Protein AF-A0A938LM82-F1 (afdb_monomer_lite)

Secondary structure (DSSP, 8-state):
-PPPPSSHHHHHHHHHHHHHHTTPPPSS-S-HHHHHHHHT--HHHHHHHHHHHHHTTSEEE-TTT--EEE-GGGPPPS----PPPPPPPHHHHHHHHHHHHHHHHTTSS-EEE-HHHHHHHTT--HHHHHHHHHHHHHTTSSEEETTTEEEEPPP-HHHHHHHHHHHHHHHHHHHHHHGGG--HHHHHHHHHHHHS-S-SPP-THHHHHHHHHT--HHHHHHHHSHHHHHHHHHHHHH--SHHHHHHHHHHHHHHHHHHHTT-HHHHHHHHHHHHHHHHHHHHHHHHHHHHTT--------------

pLDDT: mean 84.53, std 15.05, range [32.62, 98.69]

Sequence (307 aa):
MDKPAKTLTHYVEEDLRRRIQSGQDLPHHLTLASLSRHYGVSFAPVRSALDTLIQEGLIRKKENNGRIEVNSDKVGTKGSYEPVASPLKSDDWDRILIKEVMLASLSGTATYLREEALAHKHNTGRSVIRSTFSRFAGAGLIEHIPRRGWRVRPLNLEDMRAYLQVRETLELKALDLARPHLVREHLVQMLAANQSDGTAAPDNRLHEYIIEKSGNHYIRDFFRQHVAAYYRTLFDYAAPETSVVVEMAEQHTRILDALIARAWTRARLALAEHIQSQERVLGRLLTLVDGKKSPSRHSRGKSAYSS

Structure (mmCIF, N/CA/C/O backbone):
data_AF-A0A938LM82-F1
#
_entry.id   AF-A0A938LM82-F1
#
loop_
_atom_site.group_PDB
_atom_site.id
_atom_site.type_symbol
_atom_site.label_atom_id
_atom_site.label_alt_id
_atom_site.label_comp_id
_atom_site.label_asym_id
_atom_site.label_entity_id
_atom_site.label_seq_id
_atom_site.pdbx_PDB_ins_code
_atom_site.Cartn_x
_atom_site.Cartn_y
_atom_site.Cartn_z
_atom_site.occupancy
_atom_site.B_iso_or_equiv
_atom_site.auth_seq_id
_atom_site.auth_comp_id
_atom_site.auth_asym_id
_atom_site.auth_atom_id
_atom_site.pdbx_PDB_model_num
ATOM 1 N N . MET A 1 1 ? -10.033 21.854 12.732 1.00 32.75 1 MET A N 1
ATOM 2 C CA . MET A 1 1 ? -10.071 20.567 12.003 1.00 32.75 1 MET A CA 1
ATOM 3 C C . MET A 1 1 ? -10.875 19.601 12.844 1.00 32.75 1 MET A C 1
ATOM 5 O O . MET A 1 1 ? -10.483 19.343 13.978 1.00 32.75 1 MET A O 1
ATOM 9 N N . ASP A 1 2 ? -12.028 19.181 12.332 1.00 40.44 2 ASP A N 1
ATOM 10 C CA . ASP A 1 2 ? -13.003 18.404 13.093 1.00 40.44 2 ASP A CA 1
ATOM 11 C C . ASP A 1 2 ? -12.543 16.942 13.260 1.00 40.44 2 ASP A C 1
ATOM 13 O O . ASP A 1 2 ? -11.855 16.386 12.397 1.00 40.44 2 ASP A O 1
ATOM 17 N N . LYS A 1 3 ? -12.831 16.342 14.417 1.00 51.12 3 LYS A N 1
ATOM 18 C CA . LYS A 1 3 ? -12.277 15.036 14.821 1.00 51.12 3 LYS A CA 1
ATOM 19 C C . LYS A 1 3 ? -13.022 13.887 14.116 1.00 51.12 3 LYS A C 1
ATOM 21 O O . LYS A 1 3 ? -14.249 13.863 14.182 1.00 51.12 3 LYS A O 1
ATOM 26 N N . PRO A 1 4 ? -12.334 12.894 13.513 1.00 53.53 4 PRO A N 1
ATOM 27 C CA . PRO A 1 4 ? -13.011 11.729 12.946 1.00 53.53 4 PRO A CA 1
ATOM 28 C C . PRO A 1 4 ? -13.712 10.922 14.041 1.00 53.53 4 PRO A C 1
ATOM 30 O O . PRO A 1 4 ? -13.223 10.815 15.171 1.00 53.53 4 PRO A O 1
ATOM 33 N N . ALA A 1 5 ? -14.870 10.355 13.707 1.00 56.88 5 ALA A N 1
ATOM 34 C CA . ALA A 1 5 ? -15.660 9.571 14.645 1.00 56.88 5 ALA A CA 1
ATOM 35 C C . ALA A 1 5 ? -14.899 8.328 15.145 1.00 56.88 5 ALA A C 1
ATOM 37 O O . ALA A 1 5 ? -14.266 7.603 14.375 1.00 56.88 5 ALA A O 1
ATOM 38 N N . LYS A 1 6 ? -15.005 8.050 16.452 1.00 61.84 6 LYS A N 1
ATOM 39 C CA . LYS A 1 6 ? -14.235 6.995 17.143 1.00 61.84 6 LYS A CA 1
ATOM 40 C C . LYS A 1 6 ? -14.536 5.578 16.639 1.00 61.84 6 LYS A C 1
ATOM 42 O O . LYS A 1 6 ? -13.689 4.694 16.746 1.00 61.84 6 LYS A O 1
ATOM 47 N N . THR A 1 7 ? -15.753 5.353 16.144 1.00 72.19 7 THR A N 1
ATOM 48 C CA . THR A 1 7 ? -16.254 4.083 15.598 1.00 72.19 7 THR A CA 1
ATOM 49 C C . THR A 1 7 ? -17.318 4.358 14.530 1.00 72.19 7 THR A C 1
ATOM 51 O O . THR A 1 7 ? -17.870 5.456 14.477 1.00 72.19 7 THR A O 1
ATOM 54 N N . LEU A 1 8 ? -17.659 3.352 13.712 1.00 78.44 8 LEU A N 1
ATOM 55 C CA . LEU A 1 8 ? -18.793 3.434 12.776 1.00 78.44 8 LEU A CA 1
ATOM 56 C C . LEU A 1 8 ? -20.119 3.727 13.496 1.00 78.44 8 LEU A C 1
ATOM 58 O O . LEU A 1 8 ? -20.930 4.483 12.979 1.00 78.44 8 LEU A O 1
ATOM 62 N N . THR A 1 9 ? -20.323 3.183 14.700 1.00 83.62 9 THR A N 1
ATOM 63 C CA . THR A 1 9 ? -21.501 3.488 15.528 1.00 83.62 9 THR A CA 1
ATOM 64 C C . THR A 1 9 ? -21.524 4.960 15.927 1.00 83.62 9 THR A C 1
ATOM 66 O O . THR A 1 9 ? -22.511 5.635 15.670 1.00 83.62 9 THR A O 1
ATOM 69 N N . HIS A 1 10 ? -20.417 5.476 16.475 1.00 83.44 10 HIS A N 1
ATOM 70 C CA . HIS A 1 10 ? -20.305 6.883 16.870 1.00 83.44 10 HIS A CA 1
ATOM 71 C C . HIS A 1 10 ? -20.466 7.822 15.671 1.00 83.44 10 HIS A C 1
ATOM 73 O O . HIS A 1 10 ? -20.978 8.921 15.818 1.00 83.44 10 HIS A O 1
ATOM 79 N N . TYR A 1 11 ? -20.014 7.417 14.484 1.00 84.69 11 TYR A N 1
ATOM 80 C CA . TYR A 1 11 ? -20.200 8.201 13.268 1.00 84.69 11 TYR A CA 1
ATOM 81 C C . TYR A 1 11 ? -21.673 8.362 12.911 1.00 84.69 11 TYR A C 1
ATOM 83 O O . TYR A 1 11 ? -22.142 9.485 12.759 1.00 84.69 11 TYR A O 1
ATOM 91 N N . VAL A 1 12 ? -22.389 7.237 12.814 1.00 87.88 12 VAL A N 1
ATOM 92 C CA . VAL A 1 12 ? -23.821 7.221 12.490 1.00 87.88 12 VAL A CA 1
ATOM 93 C C . VAL A 1 12 ? -24.609 7.987 13.551 1.00 87.88 12 VAL A C 1
ATOM 95 O O . VAL A 1 12 ? -25.472 8.791 13.221 1.00 87.88 12 VAL A O 1
ATOM 98 N N . GLU A 1 13 ? -24.297 7.754 14.823 1.00 90.38 13 GLU A N 1
ATOM 99 C CA . GLU A 1 13 ? -24.942 8.401 15.963 1.00 90.38 13 GLU A CA 1
ATOM 100 C C . GLU A 1 13 ? -24.737 9.920 15.955 1.00 90.38 13 GLU A C 1
ATOM 102 O O . GLU A 1 13 ? -25.712 10.668 15.973 1.00 90.38 13 GLU A O 1
ATOM 107 N N . GLU A 1 14 ? -23.485 10.378 15.886 1.00 87.81 14 GLU A N 1
ATOM 108 C CA . GLU A 1 14 ? -23.142 11.799 15.965 1.00 87.81 14 GLU A CA 1
ATOM 109 C C . GLU A 1 14 ? -23.632 12.574 14.738 1.00 87.81 14 GLU A C 1
ATOM 111 O O . GLU A 1 14 ? -24.111 13.697 14.879 1.00 87.81 14 GLU A O 1
ATOM 116 N N . ASP A 1 15 ? -23.575 11.982 13.539 1.00 88.81 15 ASP A N 1
ATOM 117 C CA . ASP A 1 15 ? -24.095 12.638 12.336 1.00 88.81 15 ASP A CA 1
ATOM 118 C C . ASP A 1 15 ? -25.615 12.822 12.414 1.00 88.81 15 ASP A C 1
ATOM 120 O O . ASP A 1 15 ? -26.120 13.923 12.188 1.00 88.81 15 ASP A O 1
ATOM 124 N N . LEU A 1 16 ? -26.350 11.774 12.804 1.00 90.25 16 LEU A N 1
ATOM 125 C CA . LEU A 1 16 ? -27.799 11.862 12.994 1.00 90.25 16 LEU A CA 1
ATOM 126 C C . LEU A 1 16 ? -28.165 12.849 14.109 1.00 90.25 16 LEU A C 1
ATOM 128 O O . LEU A 1 16 ? -29.069 13.663 13.919 1.00 90.25 16 LEU A O 1
ATOM 132 N N . ARG A 1 17 ? -27.443 12.828 15.238 1.00 91.19 17 ARG A N 1
ATOM 133 C CA . ARG A 1 17 ? -27.626 13.773 16.351 1.00 91.19 17 ARG A CA 1
ATOM 134 C C . ARG A 1 17 ? -27.470 15.215 15.879 1.00 91.19 17 ARG A C 1
ATOM 136 O O . ARG A 1 17 ? -28.387 16.014 16.074 1.00 91.19 17 ARG A O 1
ATOM 143 N N . ARG A 1 18 ? -26.352 15.540 15.216 1.00 88.94 18 ARG A N 1
ATOM 144 C CA . ARG A 1 18 ? -26.074 16.896 14.719 1.00 88.94 18 ARG A CA 1
ATOM 145 C C . ARG A 1 18 ? -27.124 17.356 13.718 1.00 88.94 18 ARG A C 1
ATOM 147 O O . ARG A 1 18 ? -27.559 18.501 13.798 1.00 88.94 18 ARG A O 1
ATOM 154 N N . ARG A 1 19 ? -27.578 16.490 12.807 1.00 89.44 19 ARG A N 1
ATOM 155 C CA . ARG A 1 19 ? -28.642 16.830 11.844 1.00 89.44 19 ARG A CA 1
ATOM 156 C C . ARG A 1 19 ? -29.963 17.170 12.532 1.00 89.44 19 ARG A C 1
ATOM 158 O O . ARG A 1 19 ? -30.545 18.205 12.225 1.00 89.44 19 ARG A O 1
ATOM 165 N N . ILE A 1 20 ? -30.393 16.353 13.498 1.00 88.81 20 ILE A N 1
ATOM 166 C CA . ILE A 1 20 ? -31.629 16.587 14.267 1.00 88.81 20 ILE A CA 1
ATOM 167 C C . ILE A 1 20 ? -31.536 17.904 15.046 1.00 88.81 20 ILE A C 1
ATOM 169 O O . ILE A 1 20 ? -32.422 18.753 14.955 1.00 88.81 20 ILE A O 1
ATOM 173 N N . GLN A 1 21 ? -30.439 18.105 15.775 1.00 87.75 21 GLN A N 1
ATOM 174 C CA . GLN A 1 21 ? -30.245 19.284 16.621 1.00 87.75 21 GLN A CA 1
ATOM 175 C C . GLN A 1 21 ? -30.033 20.579 15.829 1.00 87.75 21 GLN A C 1
ATOM 177 O O . GLN A 1 21 ? -30.285 21.650 16.363 1.00 87.75 21 GLN A O 1
ATOM 182 N N . SER A 1 22 ? -29.592 20.506 14.572 1.00 85.38 22 SER A N 1
ATOM 183 C CA . SER A 1 22 ? -29.420 21.678 13.696 1.00 85.38 22 SER A CA 1
ATOM 184 C C . SER A 1 22 ? -30.604 21.928 12.758 1.00 85.38 22 SER A C 1
ATOM 186 O O . SER A 1 22 ? -30.528 22.825 11.918 1.00 85.38 22 SER A O 1
ATOM 188 N N . GLY A 1 23 ? -31.682 21.138 12.861 1.00 81.12 23 GLY A N 1
ATOM 189 C CA . GLY A 1 23 ? -32.853 21.256 11.986 1.00 81.12 23 GLY A CA 1
ATOM 190 C C . GLY A 1 23 ? -32.553 20.970 10.507 1.00 81.12 23 GLY A C 1
ATOM 191 O O . GLY A 1 23 ? -33.258 21.469 9.627 1.00 81.12 23 GLY A O 1
ATOM 192 N N . GLN A 1 24 ? -31.482 20.221 10.225 1.00 82.06 24 GLN A N 1
ATOM 193 C CA . GLN A 1 24 ? -31.110 19.800 8.876 1.00 82.06 24 GLN A CA 1
ATOM 194 C C . GLN A 1 24 ? -31.916 18.585 8.430 1.00 82.06 24 GLN A C 1
ATOM 196 O O . GLN A 1 24 ? -32.356 17.767 9.242 1.00 82.06 24 GLN A O 1
ATOM 201 N N . ASP A 1 25 ? -32.029 18.421 7.114 1.00 82.06 25 ASP A N 1
ATOM 202 C CA . ASP A 1 25 ? -32.675 17.249 6.544 1.00 82.06 25 ASP A CA 1
ATOM 203 C C . ASP A 1 25 ? -31.887 15.974 6.886 1.00 82.06 25 ASP A C 1
ATOM 205 O O . ASP A 1 25 ? -30.651 15.890 6.781 1.00 82.06 25 ASP A O 1
ATOM 209 N N . LEU A 1 26 ? -32.630 14.953 7.310 1.00 82.56 26 LEU A N 1
ATOM 210 C CA . LEU A 1 26 ? -32.080 13.624 7.515 1.00 82.56 26 LEU A CA 1
ATOM 211 C C . LEU A 1 26 ? -31.758 12.978 6.166 1.00 82.56 26 LEU A C 1
ATOM 213 O O . LEU A 1 26 ? -32.518 13.141 5.211 1.00 82.56 26 LEU A O 1
ATOM 217 N N . PRO A 1 27 ? -30.673 12.191 6.085 1.00 69.75 27 PRO A N 1
ATOM 218 C CA . PRO A 1 27 ? -30.202 11.655 4.817 1.00 69.75 27 PRO A CA 1
ATOM 219 C C . PRO A 1 27 ? -31.242 10.776 4.114 1.00 69.75 27 PRO A C 1
ATOM 221 O O . PRO A 1 27 ? -31.337 10.827 2.894 1.00 69.75 27 PRO A O 1
ATOM 224 N N . HIS A 1 28 ? -32.044 10.010 4.867 1.00 79.06 28 HIS A N 1
ATOM 225 C CA . HIS A 1 28 ? -33.177 9.213 4.380 1.00 79.06 28 HIS A CA 1
ATOM 226 C C . HIS A 1 28 ? -34.164 8.906 5.524 1.00 79.06 28 HIS A C 1
ATOM 228 O O . HIS A 1 28 ? -33.963 9.318 6.667 1.00 79.06 28 HIS A O 1
ATOM 234 N N . HIS A 1 29 ? -35.201 8.103 5.244 1.00 80.31 29 HIS A N 1
ATOM 235 C CA . HIS A 1 29 ? -36.043 7.488 6.276 1.00 80.31 29 HIS A CA 1
ATOM 236 C C . HIS A 1 29 ? -35.193 6.796 7.355 1.00 80.31 29 HIS A C 1
ATOM 238 O O . HIS A 1 29 ? -34.204 6.138 7.027 1.00 80.31 29 HIS A O 1
ATOM 244 N N . LEU A 1 30 ? -35.603 6.882 8.623 1.00 82.88 30 LEU A N 1
ATOM 245 C CA . LEU A 1 30 ? -34.922 6.265 9.770 1.00 82.88 30 LEU A CA 1
ATOM 246 C C . LEU A 1 30 ? -35.161 4.743 9.825 1.00 82.88 30 LEU A C 1
ATOM 248 O O . LEU A 1 30 ? -35.778 4.215 10.747 1.00 82.88 30 LEU A O 1
ATOM 252 N N . THR A 1 31 ? -34.704 4.022 8.801 1.00 88.50 31 THR A N 1
ATOM 253 C CA . THR A 1 31 ? -34.732 2.554 8.752 1.00 88.50 31 THR A CA 1
ATOM 254 C C . THR A 1 31 ? -33.313 2.001 8.741 1.00 88.50 31 THR A C 1
ATOM 256 O O . THR A 1 31 ? -32.405 2.629 8.200 1.00 88.50 31 THR A O 1
ATOM 259 N N . LEU A 1 32 ? -33.120 0.794 9.284 1.00 88.25 32 LEU A N 1
ATOM 260 C CA . LEU A 1 32 ? -31.811 0.132 9.257 1.00 88.25 32 LEU A CA 1
ATOM 261 C C . LEU A 1 32 ? -31.279 -0.013 7.821 1.00 88.25 32 LEU A C 1
ATOM 263 O O . LEU A 1 32 ? -30.114 0.266 7.572 1.00 88.25 32 LEU A O 1
ATOM 267 N N . ALA A 1 33 ? -32.143 -0.385 6.869 1.00 87.31 33 ALA A N 1
ATOM 268 C CA . ALA A 1 33 ? -31.796 -0.571 5.458 1.00 87.31 33 ALA A CA 1
ATOM 269 C C . ALA A 1 33 ? -31.271 0.703 4.784 1.00 87.31 33 ALA A C 1
ATOM 271 O O . ALA A 1 33 ? -30.205 0.684 4.167 1.00 87.31 33 ALA A O 1
ATOM 272 N N . SER A 1 34 ? -32.011 1.806 4.898 1.00 87.00 34 SER A N 1
ATOM 273 C CA . SER A 1 34 ? -31.636 3.081 4.278 1.00 87.00 34 SER A CA 1
ATOM 274 C C . SER A 1 34 ? -30.379 3.674 4.905 1.00 87.00 34 SER A C 1
ATOM 276 O O . SER A 1 34 ? -29.485 4.100 4.178 1.00 87.00 34 SER A O 1
ATOM 278 N N . LEU A 1 35 ? -30.280 3.659 6.235 1.00 88.81 35 LEU A N 1
ATOM 279 C CA . LEU A 1 35 ? -29.140 4.230 6.947 1.00 88.81 35 LEU A CA 1
ATOM 280 C C . LEU A 1 35 ? -27.867 3.403 6.726 1.00 88.81 35 LEU A C 1
ATOM 282 O O . LEU A 1 35 ? -26.821 3.976 6.444 1.00 88.81 35 LEU A O 1
ATOM 286 N N . SER A 1 36 ? -27.944 2.067 6.743 1.00 86.81 36 SER A N 1
ATOM 287 C CA . SER A 1 36 ? -26.791 1.217 6.408 1.00 86.81 36 SER A CA 1
ATOM 288 C C . SER A 1 36 ? -26.263 1.489 5.002 1.00 86.81 36 SER A C 1
ATOM 290 O O . SER A 1 36 ? -25.052 1.582 4.813 1.00 86.81 36 SER A O 1
ATOM 292 N N . ARG A 1 37 ? -27.157 1.672 4.021 1.00 85.06 37 ARG A N 1
ATOM 293 C CA . ARG A 1 37 ? -26.768 2.019 2.648 1.00 85.06 37 ARG A CA 1
ATOM 294 C C . ARG A 1 37 ? -26.126 3.402 2.569 1.00 85.06 37 ARG A C 1
ATOM 296 O O . ARG A 1 37 ? -25.108 3.544 1.906 1.00 85.06 37 ARG A O 1
ATOM 303 N N . HIS A 1 38 ? -26.711 4.392 3.240 1.00 85.00 38 HIS A N 1
ATOM 304 C CA . HIS A 1 38 ? -26.215 5.766 3.238 1.00 85.00 38 HIS A CA 1
ATOM 305 C C . HIS A 1 38 ? -24.815 5.880 3.842 1.00 85.00 38 HIS A C 1
ATOM 307 O O . HIS A 1 38 ? -23.919 6.450 3.229 1.00 85.00 38 HIS A O 1
ATOM 313 N N . TYR A 1 39 ? -24.622 5.289 5.021 1.00 82.00 39 TYR A N 1
ATOM 314 C CA . TYR A 1 39 ? -23.356 5.358 5.745 1.00 82.00 39 TYR A CA 1
ATOM 315 C C . TYR A 1 39 ? -22.331 4.313 5.276 1.00 82.00 39 TYR A C 1
ATOM 317 O O . TYR A 1 39 ? -21.184 4.352 5.711 1.00 82.00 39 TYR A O 1
ATOM 325 N N . GLY A 1 40 ? -22.715 3.368 4.409 1.00 79.56 40 GLY A N 1
ATOM 326 C CA . GLY A 1 40 ? -21.827 2.309 3.922 1.00 79.56 40 GLY A CA 1
ATOM 327 C C . GLY A 1 40 ? -21.392 1.323 5.014 1.00 79.56 40 GLY A C 1
ATOM 328 O O . GLY A 1 40 ? -20.270 0.822 4.984 1.00 79.56 40 GLY A O 1
ATOM 329 N N . VAL A 1 41 ? -22.260 1.056 5.996 1.00 82.38 41 VAL A N 1
ATOM 330 C CA . VAL A 1 41 ? -21.968 0.205 7.164 1.00 82.38 41 VAL A CA 1
ATOM 331 C C . VAL A 1 41 ? -22.973 -0.940 7.302 1.00 82.38 41 VAL A C 1
ATOM 333 O O . VAL A 1 41 ? -24.084 -0.883 6.775 1.00 82.38 41 VAL A O 1
ATOM 336 N N . SER A 1 42 ? -22.615 -1.986 8.052 1.00 82.69 42 SER A N 1
ATOM 337 C CA . SER A 1 42 ? -23.535 -3.089 8.366 1.00 82.69 42 SER A CA 1
ATOM 338 C C . SER A 1 42 ? -24.689 -2.646 9.285 1.00 82.69 42 SER A C 1
ATOM 340 O O . SER A 1 42 ? -24.706 -1.526 9.797 1.00 82.69 42 SER A O 1
ATOM 342 N N . PHE A 1 43 ? -25.677 -3.517 9.519 1.00 87.81 43 PHE A N 1
ATOM 343 C CA . PHE A 1 43 ? -26.824 -3.176 10.374 1.00 87.81 43 PHE A CA 1
ATOM 344 C C . PHE A 1 43 ? -26.470 -2.964 11.846 1.00 87.81 43 PHE A C 1
ATOM 346 O O . PHE A 1 43 ? -27.172 -2.225 12.529 1.00 87.81 43 PHE A O 1
ATOM 353 N N . ALA A 1 44 ? -25.415 -3.609 12.350 1.00 86.12 44 ALA A N 1
ATOM 354 C CA . ALA A 1 44 ? -25.082 -3.559 13.772 1.00 86.12 44 ALA A CA 1
ATOM 355 C C . ALA A 1 44 ? -24.693 -2.139 14.247 1.00 86.12 44 ALA A C 1
ATOM 357 O O . ALA A 1 44 ? -25.323 -1.669 15.193 1.00 86.12 44 ALA A O 1
ATOM 358 N N . PRO A 1 45 ? -23.772 -1.403 13.582 1.00 84.69 45 PRO A N 1
ATOM 359 C CA . PRO A 1 45 ? -23.471 -0.013 13.934 1.00 84.69 45 PRO A CA 1
ATOM 360 C C . PRO A 1 45 ? -24.685 0.917 13.889 1.00 84.69 45 PRO A C 1
ATOM 362 O O . PRO A 1 45 ? -24.861 1.733 14.787 1.00 84.69 45 PRO A O 1
ATOM 365 N N . VAL A 1 46 ? -25.542 0.763 12.874 1.00 90.56 46 VAL A N 1
ATOM 366 C CA . VAL A 1 46 ? -26.757 1.578 12.730 1.00 90.56 46 VAL A CA 1
ATOM 367 C C . VAL A 1 46 ? -27.743 1.284 13.850 1.00 90.56 46 VAL A C 1
ATOM 369 O O . VAL A 1 46 ? -28.287 2.210 14.438 1.00 90.56 46 VAL A O 1
ATOM 372 N N . ARG A 1 47 ? -27.965 0.005 14.173 1.00 91.81 47 ARG A N 1
ATOM 373 C CA . ARG A 1 47 ? -28.870 -0.390 15.254 1.00 91.81 47 ARG A CA 1
ATOM 374 C C . ARG A 1 47 ? -28.416 0.195 16.586 1.00 91.81 47 ARG A C 1
ATOM 376 O O . ARG A 1 47 ? -29.212 0.861 17.230 1.00 91.81 47 ARG A O 1
ATOM 383 N N . SER A 1 48 ? -27.142 0.019 16.939 1.00 90.69 48 SER A N 1
ATOM 384 C CA . SER A 1 48 ? -26.596 0.579 18.177 1.00 90.69 48 SER A CA 1
ATOM 385 C C . SER A 1 48 ? -26.717 2.103 18.229 1.00 90.69 48 SER A C 1
ATOM 387 O O . SER A 1 48 ? -27.102 2.630 19.263 1.00 90.69 48 SER A O 1
ATOM 389 N N . ALA A 1 49 ? -26.453 2.804 17.121 1.00 91.75 49 ALA A N 1
ATOM 390 C CA . ALA A 1 49 ? -26.605 4.257 17.058 1.00 91.75 49 ALA A CA 1
ATOM 391 C C . ALA A 1 49 ? -28.063 4.698 17.274 1.00 91.75 49 ALA A C 1
ATOM 393 O O . ALA A 1 49 ? -28.329 5.619 18.040 1.00 91.75 49 ALA A O 1
ATOM 394 N N . LEU A 1 50 ? -29.023 4.023 16.630 1.00 93.12 50 LEU A N 1
ATOM 395 C CA . LEU A 1 50 ? -30.445 4.318 16.811 1.00 93.12 50 LEU A CA 1
ATOM 396 C C . LEU A 1 50 ? -30.915 4.019 18.238 1.00 93.12 50 LEU A C 1
ATOM 398 O O . LEU A 1 50 ? -31.688 4.799 18.782 1.00 93.12 50 LEU A O 1
ATOM 402 N N . ASP A 1 51 ? -30.444 2.932 18.852 1.00 92.94 51 ASP A N 1
ATOM 403 C CA . ASP A 1 51 ? -30.779 2.601 20.240 1.00 92.94 51 ASP A CA 1
ATOM 404 C C . ASP A 1 51 ? -30.289 3.699 21.205 1.00 92.94 51 ASP A C 1
ATOM 406 O O . ASP A 1 51 ? -31.059 4.125 22.068 1.00 92.94 51 ASP A O 1
ATOM 410 N N . THR A 1 52 ? -29.075 4.233 21.009 1.00 92.81 52 THR A N 1
ATOM 411 C CA . THR A 1 52 ? -28.566 5.388 21.775 1.00 92.81 52 THR A CA 1
ATOM 412 C C . THR A 1 52 ? -29.445 6.627 21.581 1.00 92.81 52 THR A C 1
ATOM 414 O O . THR A 1 52 ? -29.875 7.247 22.550 1.00 92.81 52 THR A O 1
ATOM 417 N N . LEU A 1 53 ? -29.781 6.975 20.336 1.00 92.94 53 LEU A N 1
ATOM 418 C CA . LEU A 1 53 ? -30.602 8.157 20.037 1.00 92.94 53 LEU A CA 1
ATOM 419 C C . LEU A 1 53 ? -32.040 8.038 20.576 1.00 92.94 53 LEU A C 1
ATOM 421 O O . LEU A 1 53 ? -32.660 9.054 20.900 1.00 92.94 53 LEU A O 1
ATOM 425 N N . ILE A 1 54 ? -32.574 6.814 20.680 1.00 93.06 54 ILE A N 1
ATOM 426 C CA . ILE A 1 54 ? -33.856 6.536 21.346 1.00 93.06 54 ILE A CA 1
ATOM 427 C C . ILE A 1 54 ? -33.735 6.769 22.852 1.00 93.06 54 ILE A C 1
ATOM 429 O O . ILE A 1 54 ? -34.610 7.406 23.434 1.00 93.06 54 ILE A O 1
ATOM 433 N N . GLN A 1 55 ? -32.660 6.286 23.482 1.00 91.81 55 GLN A N 1
ATOM 434 C CA . GLN A 1 55 ? -32.404 6.515 24.909 1.00 91.81 55 GLN A CA 1
ATOM 435 C C . GLN A 1 55 ? -32.243 8.007 25.234 1.00 91.81 55 GLN A C 1
ATOM 437 O O . GLN A 1 55 ? -32.719 8.463 26.269 1.00 91.81 55 GLN A O 1
ATOM 442 N N . GLU A 1 56 ? -31.640 8.782 24.331 1.00 90.62 56 GLU A N 1
ATOM 443 C CA . GLU A 1 56 ? -31.519 10.245 24.440 1.00 90.62 56 GLU A CA 1
ATOM 444 C C . GLU A 1 56 ? -32.830 10.996 24.140 1.00 90.62 56 GLU A C 1
ATOM 446 O O . GLU A 1 56 ? -32.925 12.207 24.353 1.00 90.62 56 GLU A O 1
ATOM 451 N N . GLY A 1 57 ? -33.851 10.301 23.630 1.00 91.62 57 GLY A N 1
ATOM 452 C CA . GLY A 1 57 ? -35.147 10.880 23.275 1.00 91.62 57 GLY A CA 1
ATOM 453 C C . GLY A 1 57 ? -35.126 11.781 22.035 1.00 91.62 57 GLY A C 1
ATOM 454 O O . GLY A 1 57 ? -36.096 12.507 21.804 1.00 91.62 57 GLY A O 1
ATOM 455 N N . LEU A 1 58 ? -34.046 11.751 21.243 1.00 89.94 58 LEU A N 1
ATOM 456 C CA . LEU A 1 58 ? -33.921 12.485 19.975 1.00 89.94 58 LEU A CA 1
ATOM 457 C C . LEU A 1 58 ? -34.788 11.867 18.873 1.00 89.94 58 LEU A C 1
ATOM 459 O O . LEU A 1 58 ? -35.311 12.570 18.007 1.00 89.94 58 LEU A O 1
ATOM 463 N N . ILE A 1 59 ? -34.964 10.548 18.924 1.00 92.19 59 ILE A N 1
ATOM 464 C CA . ILE A 1 59 ? -35.862 9.790 18.053 1.00 92.19 59 ILE A CA 1
ATOM 465 C C . ILE A 1 59 ? -36.719 8.850 18.907 1.00 92.19 59 ILE A C 1
ATOM 467 O O . ILE A 1 59 ? -36.344 8.491 20.020 1.00 92.19 59 ILE A O 1
ATOM 471 N N . ARG A 1 60 ? -37.877 8.433 18.401 1.00 91.81 60 ARG A N 1
ATOM 472 C CA . ARG A 1 60 ? -38.800 7.536 19.112 1.00 91.81 60 ARG A CA 1
ATOM 473 C C . ARG A 1 60 ? -39.420 6.512 18.174 1.00 91.81 60 ARG A C 1
ATOM 475 O O . ARG A 1 60 ? -39.514 6.740 16.971 1.00 91.81 60 ARG A O 1
ATOM 482 N N . LYS A 1 61 ? -39.857 5.381 18.726 1.00 89.12 61 LYS A N 1
ATOM 483 C CA . LYS A 1 61 ? -40.660 4.389 17.998 1.00 89.12 61 LYS A CA 1
ATOM 484 C C . LYS A 1 61 ? -42.132 4.790 18.087 1.00 89.12 61 LYS A C 1
ATOM 486 O O . LYS A 1 61 ? -42.627 5.017 19.185 1.00 89.12 61 LYS A O 1
ATOM 491 N N . LYS A 1 62 ? -42.829 4.861 16.953 1.00 85.19 62 LYS A N 1
ATOM 492 C CA . LYS A 1 62 ? -44.280 5.075 16.913 1.00 85.19 62 LYS A CA 1
ATOM 493 C C . LYS A 1 62 ? -45.012 3.920 17.585 1.00 85.19 62 LYS A C 1
ATOM 495 O O . LYS A 1 62 ? -44.727 2.761 17.288 1.00 85.19 62 LYS A O 1
ATOM 500 N N . GLU A 1 63 ? -46.016 4.238 18.393 1.00 78.88 63 GLU A N 1
ATOM 501 C CA . GLU A 1 63 ? -46.843 3.244 19.091 1.00 78.88 63 GLU A CA 1
ATOM 502 C C . GLU A 1 63 ? -47.627 2.344 18.126 1.00 78.88 63 GLU A C 1
ATOM 504 O O . GLU A 1 63 ? -47.821 1.163 18.391 1.00 78.88 63 GLU A O 1
ATOM 509 N N . ASN A 1 64 ? -48.034 2.875 16.969 1.00 78.75 64 ASN A N 1
ATOM 510 C CA . ASN A 1 64 ? -48.919 2.171 16.039 1.00 78.75 64 ASN A CA 1
ATOM 511 C C . ASN A 1 64 ? -48.223 1.151 15.123 1.00 78.75 64 ASN A C 1
ATOM 513 O O . ASN A 1 64 ? -48.857 0.197 14.683 1.00 78.75 64 ASN A O 1
ATOM 517 N N . ASN A 1 65 ? -46.952 1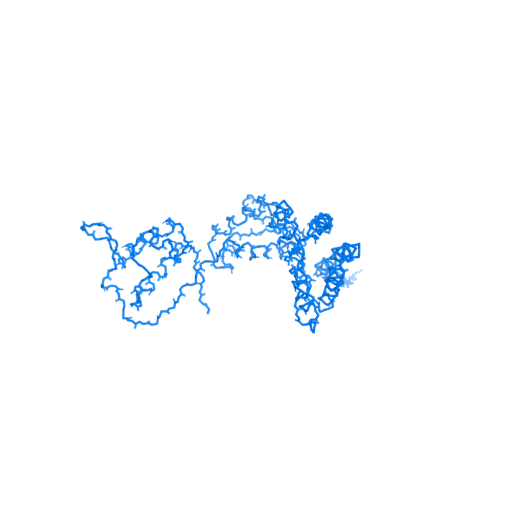.358 14.771 1.00 80.31 65 ASN A N 1
ATOM 518 C CA . ASN A 1 65 ? -46.256 0.526 13.782 1.00 80.31 65 ASN A CA 1
ATOM 519 C C . ASN A 1 65 ? -44.766 0.303 14.082 1.00 80.31 65 ASN A C 1
ATOM 521 O O . ASN A 1 65 ? -44.056 -0.264 13.251 1.00 80.31 65 ASN A O 1
ATOM 525 N N . GLY A 1 66 ? -44.268 0.786 15.224 1.00 78.75 66 GLY A N 1
ATOM 526 C CA . GLY A 1 66 ? -42.873 0.641 15.638 1.00 78.75 66 GLY A CA 1
ATOM 527 C C . GLY A 1 66 ? -41.856 1.386 14.767 1.00 78.75 66 GLY A C 1
ATOM 528 O O . GLY A 1 66 ? -40.653 1.240 14.992 1.00 78.75 66 GLY A O 1
ATOM 529 N N . ARG A 1 67 ? -42.295 2.179 13.774 1.00 84.81 67 ARG A N 1
ATOM 530 C CA . ARG A 1 67 ? -41.389 2.953 12.912 1.00 84.81 67 ARG A CA 1
ATOM 531 C C . ARG A 1 67 ? -40.724 4.049 13.725 1.00 84.81 67 ARG A C 1
ATOM 533 O O . ARG A 1 67 ? -41.348 4.669 14.580 1.00 84.81 67 ARG A O 1
ATOM 540 N N . ILE A 1 68 ? -39.459 4.290 13.419 1.00 89.25 68 ILE A N 1
ATOM 541 C CA . ILE A 1 68 ? -38.668 5.317 14.081 1.00 89.25 68 ILE A CA 1
ATOM 542 C C . ILE A 1 68 ? -38.984 6.672 13.441 1.00 89.25 68 ILE A C 1
ATOM 544 O O . ILE A 1 68 ? -38.986 6.800 12.215 1.00 89.25 68 ILE A O 1
ATOM 548 N N . GLU A 1 69 ? -39.244 7.675 14.271 1.00 89.81 69 GLU A N 1
ATOM 549 C CA . GLU A 1 69 ? -39.423 9.069 13.872 1.00 89.81 69 GLU A CA 1
ATOM 550 C C . GLU A 1 69 ? -38.594 10.009 14.749 1.00 89.81 69 GLU A C 1
ATOM 552 O O . GLU A 1 69 ? -38.218 9.658 15.868 1.00 89.81 69 GLU A O 1
ATOM 557 N N . VAL A 1 70 ? -38.309 11.205 14.237 1.00 89.94 70 VAL A N 1
ATOM 558 C CA . VAL A 1 70 ? -37.645 12.261 15.008 1.00 89.94 70 VAL A CA 1
ATOM 559 C C . VAL A 1 70 ? -38.616 12.823 16.035 1.00 89.94 70 VAL A C 1
ATOM 561 O O . VAL A 1 70 ? -39.795 13.016 15.741 1.00 89.94 70 VAL A O 1
ATOM 564 N N . ASN A 1 71 ? -38.117 13.107 17.233 1.00 88.69 71 ASN A N 1
ATOM 565 C CA . ASN A 1 71 ? -38.888 13.829 18.227 1.00 88.69 71 ASN A CA 1
ATOM 566 C C . ASN A 1 71 ? -38.934 15.323 17.865 1.00 88.69 71 ASN A C 1
ATOM 568 O O . ASN A 1 71 ? -37.908 16.000 17.930 1.00 88.69 71 ASN A O 1
ATOM 572 N N . SER A 1 72 ? -40.113 15.830 17.491 1.00 83.44 72 SER A N 1
ATOM 573 C CA . SER A 1 72 ? -40.332 17.226 17.072 1.00 83.44 72 SER A CA 1
ATOM 574 C C . SER A 1 72 ? -39.815 18.243 18.086 1.00 83.44 72 SER A C 1
ATOM 576 O O . SER A 1 72 ? -39.267 19.270 17.701 1.00 83.44 72 SER A O 1
ATOM 578 N N . ASP A 1 73 ? -39.913 17.919 19.374 1.00 83.00 73 ASP A N 1
ATOM 579 C CA . ASP A 1 73 ? -39.576 18.823 20.478 1.00 83.00 73 ASP A CA 1
ATOM 580 C C . ASP A 1 73 ? -38.059 18.946 20.694 1.00 83.00 73 ASP A C 1
ATOM 582 O O . ASP A 1 73 ? -37.588 19.745 21.503 1.00 83.00 73 ASP A O 1
ATOM 586 N N . LYS A 1 74 ? -37.279 18.113 19.997 1.00 81.12 74 LYS A N 1
ATOM 587 C CA . LYS A 1 74 ? -35.814 18.077 20.047 1.00 81.12 74 LYS A CA 1
ATOM 588 C C . LYS A 1 74 ? -35.159 18.575 18.760 1.00 81.12 74 LYS A C 1
ATOM 590 O O . LYS A 1 74 ? -33.932 18.579 18.676 1.00 81.12 74 LYS A O 1
ATOM 595 N N . VAL A 1 75 ? -35.954 18.983 17.771 1.00 83.06 75 VAL A N 1
ATOM 596 C CA . VAL A 1 75 ? -35.447 19.564 16.527 1.00 83.06 75 VAL A CA 1
ATOM 597 C C . VAL A 1 75 ? -35.039 21.006 16.801 1.00 83.06 75 VAL A C 1
ATOM 599 O O . VAL A 1 75 ? -35.857 21.814 17.237 1.00 83.06 75 VAL A O 1
ATOM 602 N N . GLY A 1 76 ? -33.768 21.335 16.573 1.00 80.56 76 GLY A N 1
ATOM 603 C CA . GLY A 1 76 ? -33.311 22.717 16.710 1.00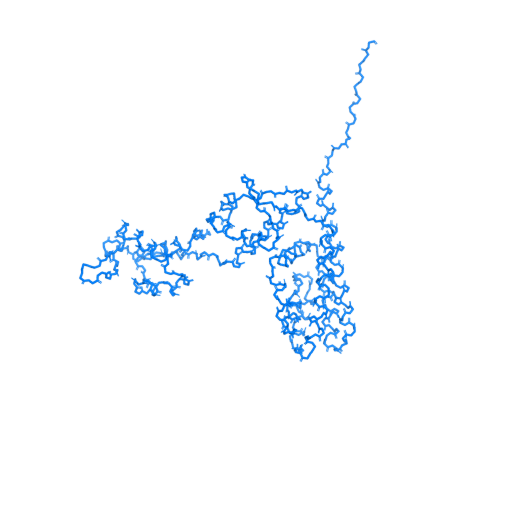 80.56 76 GLY A CA 1
ATOM 604 C C . GLY A 1 76 ? -33.736 23.594 15.535 1.00 80.56 76 GLY A C 1
ATOM 605 O O . GLY A 1 76 ? -34.225 23.122 14.507 1.00 80.56 76 GLY A O 1
ATOM 606 N N . THR A 1 77 ? -33.539 24.902 15.675 1.00 76.06 77 THR A N 1
ATOM 607 C CA . THR A 1 77 ? -33.728 25.850 14.573 1.00 76.06 77 THR A CA 1
ATOM 608 C C . THR A 1 77 ? -32.651 25.638 13.510 1.00 76.06 77 THR A C 1
ATOM 610 O O . THR A 1 77 ? -31.517 25.298 13.845 1.00 76.06 77 THR A O 1
ATOM 613 N N . LYS A 1 78 ? -32.998 25.832 12.224 1.00 74.88 78 LYS A N 1
ATOM 614 C CA . LYS A 1 78 ? -32.051 25.688 11.104 1.00 74.88 78 LYS A CA 1
ATOM 615 C C . LYS A 1 78 ? -30.801 26.535 11.356 1.00 74.88 78 LYS A C 1
ATOM 617 O O . LYS A 1 78 ? -30.838 27.755 11.220 1.00 74.88 78 LYS A O 1
ATOM 622 N N . GLY A 1 79 ? -29.720 25.864 11.735 1.00 70.69 79 GLY A N 1
ATOM 623 C CA . GLY A 1 79 ? -28.440 26.463 12.097 1.00 70.69 79 GLY A CA 1
ATOM 624 C C . GLY A 1 79 ?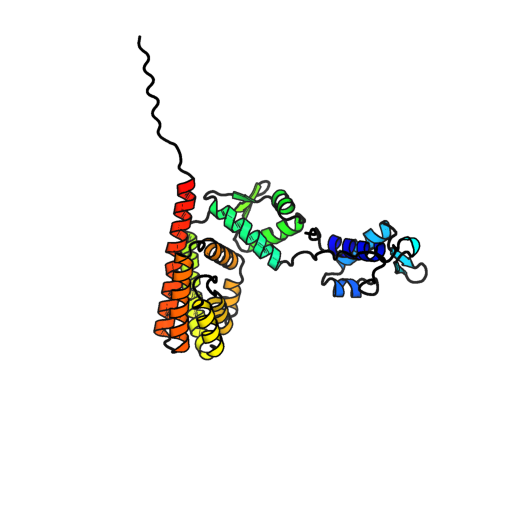 -27.293 25.928 11.245 1.00 70.69 79 GLY A C 1
ATOM 625 O O . GLY A 1 79 ? -27.491 25.137 10.317 1.00 70.69 79 GLY A O 1
ATOM 626 N N . SER A 1 80 ? -26.073 26.359 11.568 1.00 66.69 80 SER A N 1
ATOM 627 C CA . SER A 1 80 ? -24.859 25.832 10.945 1.00 66.69 80 SER A CA 1
ATOM 628 C C . SER A 1 80 ? -24.705 24.344 11.266 1.00 66.69 80 SER A C 1
ATOM 630 O O . SER A 1 80 ? -24.642 23.960 12.434 1.00 66.69 80 SER A O 1
ATOM 632 N N . TYR A 1 81 ? -24.627 23.517 10.228 1.00 75.19 81 TYR A N 1
ATOM 633 C CA . TYR A 1 81 ? -24.309 22.098 10.334 1.00 75.19 81 TYR A CA 1
ATOM 634 C C . TYR A 1 81 ? -22.856 21.870 9.941 1.00 75.19 81 TYR A C 1
ATOM 636 O O . TYR A 1 81 ? -22.447 22.230 8.837 1.00 75.19 81 TYR A O 1
ATOM 644 N N . GLU A 1 82 ? -22.097 21.247 10.839 1.00 72.00 82 GLU A N 1
ATOM 645 C CA . GLU A 1 82 ? -20.757 20.749 10.546 1.00 72.00 82 GLU A CA 1
ATOM 646 C C . GLU A 1 82 ? -20.815 19.233 10.301 1.00 72.00 82 GLU A C 1
ATOM 648 O O . GLU A 1 82 ? -21.142 18.479 11.231 1.00 72.00 82 GLU A O 1
ATOM 653 N N . PRO A 1 83 ? -20.511 18.773 9.070 1.00 70.75 83 PRO A N 1
ATOM 654 C CA . PRO A 1 83 ? -20.506 17.356 8.740 1.00 70.75 83 PRO A CA 1
ATOM 655 C C . PRO A 1 83 ? -19.548 16.565 9.627 1.00 70.75 83 PRO A C 1
ATOM 657 O O . PRO A 1 83 ? -18.380 16.924 9.773 1.00 70.75 83 PRO A O 1
ATOM 660 N N . VAL A 1 84 ? -20.016 15.437 10.164 1.00 73.25 84 VAL A N 1
ATOM 661 C CA . VAL A 1 84 ? -19.141 14.519 10.899 1.00 73.25 84 VAL A CA 1
ATOM 662 C C . VAL A 1 84 ? -18.242 13.801 9.899 1.00 73.25 84 VAL A C 1
ATOM 664 O O . VAL A 1 84 ? -18.717 13.211 8.927 1.00 73.25 84 VAL A O 1
ATOM 667 N N . ALA A 1 85 ? -16.932 13.817 10.130 1.00 67.62 85 ALA A N 1
ATOM 668 C CA . ALA A 1 85 ? -16.008 13.050 9.308 1.00 67.62 85 ALA A CA 1
ATOM 669 C C . ALA A 1 85 ? -16.229 11.540 9.524 1.00 67.62 85 ALA A C 1
ATOM 671 O O . ALA A 1 85 ? -16.129 11.038 10.652 1.00 67.62 85 ALA A O 1
ATOM 672 N N . SER A 1 86 ? -16.509 10.820 8.431 1.00 64.62 86 SER A N 1
ATOM 673 C CA . SER A 1 86 ? -16.604 9.355 8.430 1.00 64.62 86 SER A CA 1
ATOM 674 C C . SER A 1 86 ? -15.331 8.734 9.015 1.00 64.62 86 SER A C 1
ATOM 676 O O . SER A 1 86 ? -14.234 9.244 8.763 1.00 64.62 86 SER A O 1
ATOM 678 N N . PRO A 1 87 ? -15.426 7.606 9.742 1.00 65.38 87 PRO A N 1
ATOM 679 C CA . PRO A 1 87 ? -14.262 6.829 10.108 1.00 65.38 87 PRO A CA 1
ATOM 680 C C . PRO A 1 87 ? -13.502 6.452 8.841 1.00 65.38 87 PRO A C 1
ATOM 682 O O . PRO A 1 87 ? -14.100 6.128 7.810 1.00 65.38 87 PRO A O 1
ATOM 685 N N . LEU A 1 88 ? -12.180 6.491 8.946 1.00 62.47 88 LEU A N 1
ATOM 686 C CA . LEU A 1 88 ? -11.277 6.015 7.909 1.00 62.47 88 LEU A CA 1
ATOM 687 C C . LEU A 1 88 ? -11.587 4.550 7.561 1.00 62.47 88 LEU A C 1
ATOM 689 O O . LEU A 1 88 ? -11.919 3.753 8.448 1.00 62.47 88 LEU A O 1
ATOM 693 N N . LYS A 1 89 ? -11.482 4.193 6.274 1.00 66.69 89 LYS A N 1
ATOM 694 C CA . LYS A 1 89 ? -11.695 2.813 5.813 1.00 66.69 89 LYS A CA 1
ATOM 695 C C . LYS A 1 89 ? -10.579 1.908 6.346 1.00 66.69 89 LYS A C 1
ATOM 697 O O . LYS A 1 89 ? -9.538 2.378 6.799 1.00 66.69 89 LYS A O 1
ATOM 702 N N . SER A 1 90 ? -10.779 0.589 6.283 1.00 66.44 90 SER A N 1
ATOM 703 C CA . SER A 1 90 ? -9.764 -0.379 6.736 1.00 66.44 90 SER A CA 1
ATOM 704 C C . SER A 1 90 ? -8.399 -0.143 6.075 1.00 66.44 90 SER A C 1
ATOM 706 O O . SER A 1 90 ? -7.384 -0.161 6.763 1.00 66.44 90 SER A O 1
ATOM 708 N N . ASP A 1 91 ? -8.380 0.149 4.773 1.00 67.25 91 ASP A N 1
ATOM 709 C CA . ASP A 1 91 ? -7.145 0.376 4.010 1.00 67.25 91 ASP A CA 1
ATOM 710 C C . ASP A 1 91 ? -6.407 1.653 4.444 1.00 67.25 91 ASP A C 1
ATOM 712 O O . ASP A 1 91 ? -5.176 1.707 4.425 1.00 67.25 91 ASP A O 1
ATOM 716 N N . ASP A 1 92 ? -7.143 2.675 4.883 1.00 78.12 92 ASP A N 1
ATOM 717 C CA . ASP A 1 92 ? -6.563 3.912 5.409 1.00 78.12 92 ASP A CA 1
ATOM 718 C C . ASP A 1 92 ? -5.867 3.648 6.753 1.00 78.12 92 ASP A C 1
ATOM 720 O O . ASP A 1 92 ? -4.759 4.131 6.996 1.00 78.12 92 ASP A O 1
ATOM 724 N N . TRP A 1 93 ? -6.478 2.818 7.608 1.00 85.25 93 TRP A N 1
ATOM 725 C CA . TRP A 1 93 ? -5.856 2.366 8.854 1.00 85.25 93 TRP A CA 1
ATOM 726 C C . TRP A 1 93 ? -4.638 1.487 8.612 1.00 85.25 93 TRP A C 1
ATOM 728 O O . TRP A 1 93 ? -3.656 1.620 9.343 1.00 85.25 93 TRP A O 1
ATOM 738 N N . ASP A 1 94 ? -4.676 0.625 7.595 1.00 89.69 94 ASP A N 1
ATOM 739 C CA . ASP A 1 94 ? -3.524 -0.192 7.228 1.00 89.69 94 ASP A CA 1
ATOM 740 C C . ASP A 1 94 ? -2.338 0.707 6.862 1.00 89.69 94 ASP A C 1
ATOM 742 O O . ASP A 1 94 ? -1.257 0.544 7.420 1.00 89.69 94 ASP A O 1
ATOM 746 N N . ARG A 1 95 ? -2.547 1.727 6.020 1.00 87.31 95 ARG A N 1
ATOM 747 C CA . ARG A 1 95 ? -1.501 2.701 5.656 1.00 87.31 95 ARG A CA 1
ATOM 748 C C . ARG A 1 95 ? -0.945 3.446 6.872 1.00 87.31 95 ARG A C 1
ATOM 750 O O . ARG A 1 95 ? 0.273 3.534 7.031 1.00 87.31 95 ARG A O 1
ATOM 757 N N . ILE A 1 96 ? -1.817 3.963 7.742 1.00 89.75 96 ILE A N 1
ATOM 758 C CA . ILE A 1 96 ? -1.408 4.699 8.951 1.00 89.75 96 ILE A CA 1
ATOM 759 C C . ILE A 1 96 ? -0.577 3.803 9.870 1.00 89.75 96 ILE A C 1
ATOM 761 O O . ILE A 1 96 ? 0.508 4.187 10.304 1.00 89.75 96 ILE A O 1
ATOM 765 N N . LEU A 1 97 ? -1.064 2.598 10.159 1.00 94.62 97 LEU A N 1
ATOM 766 C CA . LEU A 1 97 ? -0.425 1.713 11.126 1.00 94.62 97 LEU A CA 1
ATOM 767 C C . LEU A 1 97 ? 0.806 1.007 10.553 1.00 94.62 97 LEU A C 1
ATOM 769 O O . LEU A 1 97 ? 1.735 0.738 11.308 1.00 94.62 97 LEU A O 1
ATOM 773 N N . ILE A 1 98 ? 0.878 0.778 9.239 1.00 95.69 98 ILE A N 1
ATOM 774 C CA . ILE A 1 98 ? 2.120 0.364 8.573 1.00 95.69 98 ILE A CA 1
ATOM 775 C C . ILE A 1 98 ? 3.200 1.423 8.770 1.00 95.69 98 ILE A C 1
ATOM 777 O O . ILE A 1 98 ? 4.336 1.069 9.073 1.00 95.69 98 ILE A O 1
ATOM 781 N N . LYS A 1 99 ? 2.863 2.715 8.664 1.00 93.81 99 LYS A N 1
ATOM 782 C CA . LYS A 1 99 ? 3.824 3.792 8.930 1.00 93.81 99 LYS A CA 1
ATOM 783 C C . LYS A 1 99 ? 4.314 3.773 10.380 1.00 93.81 99 LYS A C 1
ATOM 785 O O . LYS A 1 99 ? 5.509 3.935 10.606 1.00 93.81 99 LYS A O 1
ATOM 790 N N . GLU A 1 100 ? 3.436 3.529 11.354 1.00 96.12 100 GLU A N 1
ATOM 791 C CA . GLU A 1 100 ? 3.830 3.367 12.766 1.00 96.12 100 GLU A CA 1
ATOM 792 C C . GLU A 1 100 ? 4.772 2.169 12.971 1.00 96.12 100 GLU A C 1
ATOM 794 O O . GLU A 1 100 ? 5.783 2.285 13.663 1.00 96.12 100 GLU A O 1
ATOM 799 N N . VAL A 1 101 ? 4.477 1.030 12.334 1.00 96.69 101 VAL A N 1
ATOM 800 C CA . VAL A 1 101 ? 5.338 -0.164 12.363 1.00 96.69 101 VAL A CA 1
ATOM 801 C C . VAL A 1 101 ? 6.687 0.114 11.699 1.00 96.69 101 VAL A C 1
ATOM 803 O O . VAL A 1 101 ? 7.725 -0.221 12.265 1.00 96.69 101 VAL A O 1
ATOM 806 N N . MET A 1 102 ? 6.695 0.775 10.540 1.00 94.94 102 MET A N 1
ATOM 807 C CA . MET A 1 102 ? 7.910 1.181 9.834 1.00 94.94 102 MET A CA 1
ATOM 808 C C . MET A 1 102 ? 8.786 2.071 10.718 1.00 94.94 102 MET A C 1
ATOM 810 O O . MET A 1 102 ? 9.935 1.717 10.980 1.00 94.94 102 MET A O 1
ATOM 814 N N . LEU A 1 103 ? 8.234 3.141 11.294 1.00 93.38 103 LEU A N 1
ATOM 815 C CA . LEU A 1 103 ? 8.980 4.029 12.191 1.00 93.38 103 LEU A CA 1
ATOM 816 C C . LEU A 1 103 ? 9.518 3.294 13.428 1.00 93.38 103 LEU A C 1
ATOM 818 O O . LEU A 1 103 ? 10.666 3.502 13.815 1.00 93.38 103 LEU A O 1
ATOM 822 N N . ALA A 1 104 ? 8.729 2.397 14.026 1.00 94.81 104 ALA A N 1
ATOM 823 C CA . ALA A 1 104 ? 9.175 1.582 15.155 1.00 94.81 104 ALA A CA 1
ATOM 824 C C . ALA A 1 104 ? 10.312 0.616 14.776 1.00 94.81 104 ALA A C 1
ATOM 826 O O . ALA A 1 104 ? 11.238 0.417 15.567 1.00 94.81 104 ALA A O 1
ATOM 827 N N . SER A 1 105 ? 10.283 0.052 13.563 1.00 93.88 105 SER A N 1
ATOM 828 C CA . SER A 1 105 ? 11.349 -0.823 13.055 1.00 93.88 105 SER A CA 1
ATOM 829 C C . SER A 1 105 ? 12.678 -0.080 12.863 1.00 93.88 105 SER A C 1
ATOM 831 O O . SER A 1 105 ? 13.745 -0.667 13.038 1.00 93.88 105 SER A O 1
ATOM 833 N N . LEU A 1 106 ? 12.630 1.233 12.614 1.00 91.38 106 LEU A N 1
ATOM 834 C CA . LEU A 1 106 ? 13.805 2.102 12.508 1.00 91.38 106 LEU A CA 1
ATOM 835 C C . LEU A 1 106 ? 14.384 2.533 13.864 1.00 91.38 106 LEU A C 1
ATOM 837 O O . LEU A 1 106 ? 15.343 3.292 13.903 1.00 91.38 106 LEU A O 1
ATOM 841 N N . SER A 1 107 ? 13.853 2.065 14.996 1.00 88.69 107 SER A N 1
ATOM 842 C CA . SER A 1 107 ? 14.480 2.310 16.308 1.00 88.69 107 SER A CA 1
ATOM 843 C C . SER A 1 107 ? 15.788 1.524 16.502 1.00 88.69 107 SER A C 1
ATOM 845 O O . SER A 1 107 ? 16.566 1.801 17.417 1.00 88.69 107 SER A O 1
ATOM 847 N N . GLY A 1 108 ? 16.017 0.502 15.669 1.00 85.25 108 GLY A N 1
ATOM 848 C CA . GLY A 1 108 ? 17.173 -0.386 15.751 1.00 85.25 108 GLY A CA 1
ATOM 849 C C . GLY A 1 108 ? 17.185 -1.290 16.991 1.00 85.25 108 GLY A C 1
ATOM 850 O O . GLY A 1 108 ? 18.219 -1.873 17.298 1.00 85.25 108 GLY A O 1
ATOM 851 N N . THR A 1 109 ? 16.066 -1.401 17.716 1.00 89.38 109 THR A N 1
ATOM 852 C CA . THR A 1 109 ? 15.823 -2.424 18.746 1.00 89.38 109 THR A CA 1
ATOM 853 C C . THR A 1 109 ? 14.382 -2.929 18.641 1.00 89.38 109 THR A C 1
ATOM 855 O O . THR A 1 109 ? 13.546 -2.328 17.968 1.00 89.38 109 THR A O 1
ATOM 858 N N . ALA A 1 110 ? 14.066 -4.054 19.285 1.00 92.88 110 ALA A N 1
ATOM 859 C CA . ALA A 1 110 ? 12.692 -4.546 19.306 1.00 92.88 110 ALA A CA 1
ATOM 860 C C . ALA A 1 110 ? 11.782 -3.575 20.079 1.00 92.88 110 ALA A C 1
ATOM 862 O O . ALA A 1 110 ? 11.965 -3.363 21.279 1.00 92.88 110 ALA A O 1
ATOM 863 N N . THR A 1 111 ? 10.771 -3.035 19.398 1.00 95.69 111 THR A N 1
ATOM 864 C CA . THR A 1 111 ? 9.824 -2.060 19.959 1.00 95.69 111 THR A CA 1
ATOM 865 C C . THR A 1 111 ? 8.456 -2.699 20.176 1.00 95.69 111 THR A C 1
ATOM 867 O O . THR A 1 111 ? 8.057 -3.598 19.440 1.00 95.69 111 THR A O 1
ATOM 870 N N . TYR A 1 112 ? 7.722 -2.244 21.194 1.00 96.44 112 TYR A N 1
ATOM 871 C CA . TYR A 1 112 ? 6.390 -2.751 21.524 1.00 96.44 112 TYR A CA 1
ATOM 872 C C . TYR A 1 112 ? 5.342 -1.657 21.340 1.00 96.44 112 TYR A C 1
ATOM 874 O O . TYR A 1 112 ? 5.284 -0.704 22.117 1.00 96.44 112 TYR A O 1
ATOM 882 N N . LEU A 1 113 ? 4.487 -1.817 20.334 1.00 96.69 113 LEU A N 1
ATOM 883 C CA . LEU A 1 113 ? 3.365 -0.924 20.086 1.00 96.69 113 LEU A CA 1
ATOM 884 C C . LEU A 1 113 ? 2.193 -1.284 21.008 1.00 96.69 113 LEU A C 1
ATOM 886 O O . LEU A 1 113 ? 1.799 -2.448 21.140 1.00 96.69 113 LEU A O 1
ATOM 890 N N . ARG A 1 114 ? 1.634 -0.265 21.669 1.00 96.12 114 ARG A N 1
ATOM 891 C CA . ARG A 1 114 ? 0.511 -0.400 22.606 1.00 96.12 114 ARG A CA 1
ATOM 892 C C . ARG A 1 114 ? -0.770 0.117 21.964 1.00 96.12 114 ARG A C 1
ATOM 894 O O . ARG A 1 114 ? -0.813 1.255 21.501 1.00 96.12 114 ARG A O 1
ATOM 901 N N . GLU A 1 115 ? -1.819 -0.703 21.996 1.00 93.88 115 GLU A N 1
ATOM 902 C CA . GLU A 1 115 ? -3.124 -0.369 21.410 1.00 93.88 115 GLU A CA 1
ATOM 903 C C . GLU A 1 115 ? -3.703 0.917 21.994 1.00 93.88 115 GLU A C 1
ATOM 905 O O . GLU A 1 115 ? -4.187 1.757 21.248 1.00 93.88 115 GLU A O 1
ATOM 910 N N . GLU A 1 116 ? -3.621 1.096 23.316 1.00 91.25 116 GLU A N 1
ATOM 911 C CA . GLU A 1 116 ? -4.176 2.274 23.989 1.00 91.25 116 GLU A CA 1
ATOM 912 C C . GLU A 1 116 ? -3.456 3.563 23.580 1.00 91.25 116 GLU A C 1
ATOM 914 O O . GLU A 1 116 ? -4.104 4.569 23.302 1.00 91.25 116 GLU A O 1
ATOM 919 N N . ALA A 1 117 ? -2.124 3.513 23.489 1.00 92.56 117 ALA A N 1
ATOM 920 C CA . ALA A 1 117 ? -1.305 4.660 23.114 1.00 92.56 117 ALA A CA 1
ATOM 921 C C . ALA A 1 117 ? -1.562 5.081 21.661 1.00 92.56 117 ALA A C 1
ATOM 923 O O . ALA A 1 117 ? -1.739 6.266 21.387 1.00 92.56 117 ALA A O 1
ATOM 924 N N . LEU A 1 118 ? -1.639 4.120 20.736 1.00 92.62 118 LEU A N 1
ATOM 925 C CA . LEU A 1 118 ? -1.931 4.404 19.328 1.00 92.62 118 LEU A CA 1
ATOM 926 C C . LEU A 1 118 ? -3.386 4.817 19.104 1.00 92.62 118 LEU A C 1
ATOM 928 O O . LEU A 1 118 ? -3.646 5.722 18.316 1.00 92.62 118 LEU A O 1
ATOM 932 N N . ALA A 1 119 ? -4.329 4.216 19.832 1.00 87.50 119 ALA A N 1
ATOM 933 C CA . ALA A 1 119 ? -5.726 4.636 19.820 1.00 87.50 119 ALA A CA 1
ATOM 934 C C . ALA A 1 119 ? -5.859 6.107 20.240 1.00 87.50 119 ALA A C 1
ATOM 936 O O . ALA A 1 119 ? -6.544 6.877 19.571 1.00 87.50 119 ALA A O 1
ATOM 937 N N . HIS A 1 120 ? -5.144 6.520 21.291 1.00 85.50 120 HIS A N 1
ATOM 938 C CA . HIS A 1 120 ? -5.095 7.918 21.712 1.00 85.50 120 HIS A CA 1
ATOM 939 C C . HIS A 1 120 ? -4.400 8.811 20.670 1.00 85.50 120 HIS A C 1
ATOM 941 O O . HIS A 1 120 ? -4.962 9.829 20.272 1.00 85.50 120 HIS A O 1
ATOM 947 N N . LYS A 1 121 ? -3.217 8.412 20.176 1.00 87.69 121 LYS A N 1
ATOM 948 C CA . LYS A 1 121 ? -2.434 9.157 19.171 1.00 87.69 121 LYS A CA 1
ATOM 949 C C . LYS A 1 121 ? -3.234 9.451 17.900 1.00 87.69 121 LYS A C 1
ATOM 951 O O . LYS A 1 121 ? -3.162 10.558 17.380 1.00 87.69 121 LYS A O 1
ATOM 956 N N . HIS A 1 122 ? -3.988 8.470 17.411 1.00 83.06 122 HIS A N 1
ATOM 957 C CA . HIS A 1 122 ? -4.764 8.588 16.175 1.00 83.06 122 HIS A CA 1
ATOM 958 C C . HIS A 1 122 ? -6.247 8.894 16.410 1.00 83.06 122 HIS A C 1
ATOM 960 O O . HIS A 1 122 ? -7.031 8.831 15.467 1.00 83.06 122 HIS A O 1
ATOM 966 N N . ASN A 1 123 ? -6.636 9.217 17.650 1.00 74.69 123 ASN A N 1
ATOM 967 C CA . ASN A 1 123 ? -8.012 9.533 18.033 1.00 74.69 123 ASN A CA 1
ATOM 968 C C . ASN A 1 123 ? -9.037 8.495 17.518 1.00 74.69 123 ASN A C 1
ATOM 970 O O . ASN A 1 123 ? -10.026 8.830 16.872 1.00 74.69 123 ASN A O 1
ATOM 974 N N . THR A 1 124 ? -8.784 7.215 17.794 1.00 78.12 124 THR A N 1
ATOM 975 C CA . THR A 1 124 ? -9.604 6.080 17.341 1.00 78.12 124 THR A CA 1
ATOM 976 C C . THR A 1 124 ? -9.881 5.088 18.470 1.00 78.12 124 THR A C 1
ATOM 978 O O . THR A 1 124 ? -9.345 5.202 19.572 1.00 78.12 124 THR A O 1
ATOM 981 N N . GLY A 1 125 ? -10.740 4.099 18.223 1.00 79.69 125 GLY A N 1
ATOM 982 C CA . GLY A 1 125 ? -11.013 3.016 19.165 1.00 79.69 125 GLY A CA 1
ATOM 983 C C . GLY A 1 125 ? -9.889 1.973 19.226 1.00 79.69 125 GLY A 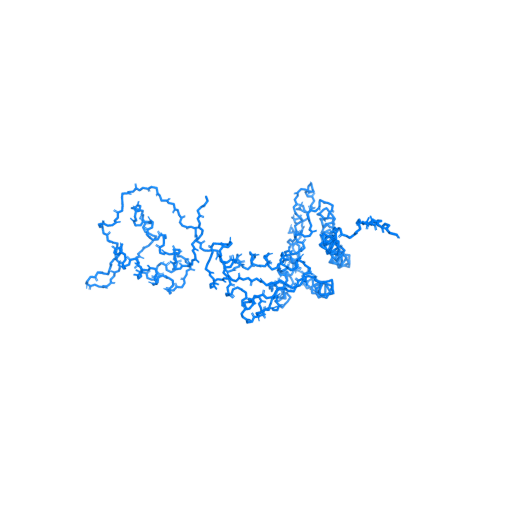C 1
ATOM 984 O O . GLY A 1 125 ? -9.326 1.579 18.204 1.00 79.69 125 GLY A O 1
ATOM 985 N N . ARG A 1 126 ? -9.619 1.427 20.423 1.00 85.94 126 ARG A N 1
ATOM 986 C CA . ARG A 1 126 ? -8.643 0.329 20.621 1.00 85.94 126 ARG A CA 1
ATOM 987 C C . ARG A 1 126 ? -8.954 -0.902 19.767 1.00 85.94 126 ARG A C 1
ATOM 989 O O . ARG A 1 126 ? -8.042 -1.568 19.294 1.00 85.94 126 ARG A O 1
ATOM 996 N N . SER A 1 127 ? -10.237 -1.192 19.545 1.00 82.19 127 SER A N 1
ATOM 997 C CA . SER A 1 127 ? -10.684 -2.310 18.707 1.00 82.19 127 SER A CA 1
ATOM 998 C C . SER A 1 127 ? -10.222 -2.187 17.254 1.00 82.19 127 SER A C 1
ATOM 1000 O O . SER A 1 127 ? -9.867 -3.203 16.662 1.00 82.19 127 SER A O 1
ATOM 1002 N N . VAL A 1 128 ? -10.170 -0.969 16.701 1.00 83.88 128 VAL A N 1
ATOM 1003 C CA . VAL A 1 128 ? -9.673 -0.716 15.340 1.00 83.88 128 VAL A CA 1
ATOM 1004 C C . VAL A 1 128 ? -8.192 -1.069 15.269 1.00 83.88 128 VAL A C 1
ATOM 1006 O O . VAL A 1 128 ? -7.819 -1.931 14.474 1.00 83.88 128 VAL A O 1
ATOM 1009 N N . ILE A 1 129 ? -7.384 -0.507 16.178 1.00 90.38 129 ILE A N 1
ATOM 1010 C CA . ILE A 1 129 ? -5.945 -0.795 16.278 1.00 90.38 129 ILE A CA 1
ATOM 1011 C C . ILE A 1 129 ? -5.701 -2.301 16.425 1.00 90.38 129 ILE A C 1
ATOM 1013 O O . ILE A 1 129 ? -4.948 -2.883 15.647 1.00 90.38 129 ILE A O 1
ATOM 1017 N N . ARG A 1 130 ? -6.392 -2.949 17.372 1.00 91.31 130 ARG A N 1
ATOM 1018 C CA . ARG A 1 130 ? -6.277 -4.389 17.631 1.00 91.31 130 ARG A CA 1
ATOM 1019 C C . ARG A 1 130 ? -6.624 -5.229 16.408 1.00 91.31 130 ARG A C 1
ATOM 1021 O O . ARG A 1 130 ? -5.909 -6.180 16.101 1.00 91.31 130 ARG A O 1
ATOM 1028 N N . SER A 1 131 ? -7.709 -4.897 15.706 1.00 89.69 131 SER A N 1
ATOM 1029 C CA . SER A 1 131 ? -8.131 -5.634 14.510 1.00 89.69 131 SER A CA 1
ATOM 1030 C C . SER A 1 131 ? -7.102 -5.530 13.383 1.00 89.69 131 SER A C 1
ATOM 1032 O O . SER A 1 131 ? -6.786 -6.537 12.753 1.00 89.69 131 SER A O 1
ATOM 1034 N N . THR A 1 132 ? -6.523 -4.344 13.175 1.00 91.69 132 THR A N 1
ATOM 1035 C CA . THR A 1 132 ? -5.495 -4.117 12.156 1.00 91.69 132 THR A CA 1
ATOM 1036 C C . THR A 1 132 ? -4.190 -4.815 12.512 1.00 91.69 132 THR A C 1
ATOM 1038 O O . THR A 1 132 ? -3.643 -5.552 11.697 1.00 91.69 132 THR A O 1
ATOM 1041 N N . PHE A 1 133 ? -3.734 -4.696 13.757 1.00 95.62 133 PHE A N 1
ATOM 1042 C CA . PHE A 1 133 ? -2.541 -5.399 14.219 1.00 95.62 133 PHE A CA 1
ATOM 1043 C C . PHE A 1 133 ? -2.684 -6.919 14.211 1.00 95.62 133 PHE A C 1
ATOM 1045 O O . PHE A 1 133 ? -1.722 -7.615 13.895 1.00 95.62 133 PHE A O 1
ATOM 1052 N N . SER A 1 134 ? -3.888 -7.442 14.444 1.00 93.75 134 SER A N 1
ATOM 1053 C CA . SER A 1 134 ? -4.154 -8.874 14.275 1.00 93.75 134 SER A CA 1
ATOM 1054 C C . SER A 1 134 ? -3.952 -9.317 12.821 1.00 93.75 134 SER A C 1
ATOM 1056 O O . SER A 1 134 ? -3.348 -10.363 12.592 1.00 93.75 134 SER A O 1
ATOM 1058 N N . ARG A 1 135 ? -4.380 -8.512 11.832 1.00 93.31 135 ARG A N 1
ATOM 1059 C CA . ARG A 1 135 ? -4.104 -8.790 10.409 1.00 93.31 135 ARG A CA 1
ATOM 1060 C C . ARG A 1 135 ? -2.610 -8.727 10.101 1.00 93.31 135 ARG A C 1
ATOM 1062 O O . ARG A 1 135 ? -2.092 -9.631 9.457 1.00 93.31 135 ARG A O 1
ATOM 1069 N N . PHE A 1 136 ? -1.907 -7.713 10.606 1.00 95.75 136 PHE A N 1
ATOM 1070 C CA . PHE A 1 136 ? -0.461 -7.575 10.396 1.00 95.75 136 PHE A CA 1
ATOM 1071 C C . PHE A 1 136 ? 0.320 -8.741 11.000 1.00 95.75 136 PHE A C 1
ATOM 1073 O O . PHE A 1 136 ? 1.270 -9.221 10.389 1.00 95.75 136 PHE A O 1
ATOM 1080 N N . ALA A 1 137 ? -0.093 -9.225 12.173 1.00 95.12 137 ALA A N 1
ATOM 1081 C CA . ALA A 1 137 ? 0.511 -10.398 12.786 1.00 95.12 137 ALA A CA 1
ATOM 1082 C C . ALA A 1 137 ? 0.211 -11.683 12.010 1.00 95.12 137 ALA A C 1
ATOM 1084 O O . ALA A 1 137 ? 1.113 -12.490 11.810 1.00 95.12 137 ALA A O 1
ATOM 1085 N N . GLY A 1 138 ? -1.015 -11.840 11.501 1.00 92.00 138 GLY A N 1
ATOM 1086 C CA . GLY A 1 138 ? -1.358 -12.933 10.587 1.00 92.00 138 GLY A CA 1
ATOM 1087 C C . GLY A 1 138 ? -0.534 -12.918 9.292 1.00 92.00 138 GLY A C 1
ATOM 1088 O O . GLY A 1 138 ? -0.228 -13.976 8.755 1.00 92.00 138 GLY A O 1
ATOM 1089 N N . ALA A 1 139 ? -0.123 -11.734 8.831 1.00 89.06 139 ALA A N 1
ATOM 1090 C CA . ALA A 1 139 ? 0.773 -11.547 7.689 1.00 89.06 139 ALA A CA 1
ATOM 1091 C C . ALA A 1 139 ? 2.274 -11.616 8.049 1.00 89.06 139 ALA A C 1
ATOM 1093 O O . ALA A 1 139 ? 3.116 -11.407 7.180 1.00 89.06 139 ALA A O 1
ATOM 1094 N N . GLY A 1 140 ? 2.626 -11.866 9.316 1.00 90.94 140 GLY A N 1
ATOM 1095 C CA . GLY A 1 140 ? 4.014 -11.972 9.776 1.00 90.94 140 GLY A CA 1
ATOM 1096 C C . GLY A 1 140 ? 4.773 -10.646 9.920 1.00 90.94 140 GLY A C 1
ATOM 1097 O O . GLY A 1 140 ? 5.971 -10.667 10.186 1.00 90.94 140 GLY A O 1
ATOM 1098 N N . LEU A 1 141 ? 4.108 -9.493 9.781 1.00 94.06 141 LEU A N 1
ATOM 1099 C CA . LEU A 1 141 ? 4.747 -8.173 9.864 1.00 94.06 141 LEU A CA 1
ATOM 1100 C C . LEU A 1 141 ? 5.118 -7.781 11.309 1.00 94.06 141 LEU A C 1
ATOM 1102 O O . LEU A 1 141 ? 6.122 -7.111 11.546 1.00 94.06 141 LEU A O 1
ATOM 1106 N N . ILE A 1 142 ? 4.298 -8.184 12.280 1.00 96.88 142 ILE A N 1
ATOM 1107 C CA . ILE A 1 142 ? 4.497 -7.937 13.717 1.00 96.88 142 ILE A CA 1
ATOM 1108 C C . ILE A 1 142 ? 4.095 -9.175 14.517 1.00 96.88 142 ILE A C 1
ATOM 1110 O O . ILE A 1 142 ? 3.502 -10.105 13.983 1.00 96.88 142 ILE A O 1
ATOM 1114 N N . GLU A 1 143 ? 4.371 -9.190 15.817 1.00 96.94 143 GLU A N 1
ATOM 1115 C CA . GLU A 1 143 ? 4.064 -10.344 16.664 1.00 96.94 143 GLU A CA 1
ATOM 1116 C C . GLU A 1 143 ? 3.340 -9.934 17.943 1.00 96.94 143 GLU A C 1
ATOM 1118 O O . GLU A 1 143 ? 3.760 -9.014 18.643 1.00 96.94 143 GLU A O 1
ATOM 1123 N N . HIS A 1 144 ? 2.252 -10.623 18.282 1.00 96.62 144 HIS A N 1
ATOM 1124 C CA . HIS A 1 144 ? 1.545 -10.364 19.531 1.00 96.62 144 HIS A CA 1
ATOM 1125 C C . HIS A 1 144 ? 2.267 -11.023 20.709 1.00 96.62 144 HIS A C 1
ATOM 1127 O O . HIS A 1 144 ? 2.385 -12.245 20.768 1.00 96.62 144 HIS A O 1
ATOM 1133 N N . ILE A 1 145 ? 2.695 -10.220 21.683 1.00 96.88 145 ILE A N 1
ATOM 1134 C CA . ILE A 1 145 ? 3.325 -10.701 22.910 1.00 96.88 145 ILE A CA 1
ATOM 1135 C C . ILE A 1 145 ? 2.364 -10.466 24.086 1.00 96.88 145 ILE A C 1
ATOM 1137 O O . ILE A 1 145 ? 2.114 -9.307 24.450 1.00 96.88 145 ILE A O 1
ATOM 1141 N N . PRO A 1 146 ? 1.839 -11.533 24.726 1.00 92.38 146 PRO A N 1
ATOM 1142 C CA . PRO A 1 146 ? 0.870 -11.416 25.813 1.00 92.38 146 PRO A CA 1
ATOM 1143 C C . PRO A 1 146 ? 1.318 -10.431 26.895 1.00 92.38 146 PRO A C 1
ATOM 1145 O O . PRO A 1 146 ? 2.456 -10.481 27.363 1.00 92.38 146 PRO A O 1
ATOM 1148 N N . ARG A 1 147 ? 0.420 -9.519 27.294 1.00 90.38 147 ARG A N 1
ATOM 1149 C CA . ARG A 1 147 ? 0.651 -8.450 28.296 1.00 90.38 147 ARG A CA 1
ATOM 1150 C C . ARG A 1 147 ? 1.729 -7.408 27.919 1.00 90.38 147 ARG A C 1
ATOM 1152 O O . ARG A 1 147 ? 1.853 -6.381 28.589 1.00 90.38 147 ARG A O 1
ATOM 1159 N N . ARG A 1 148 ? 2.474 -7.593 26.821 1.00 90.75 148 ARG A N 1
ATOM 1160 C CA . ARG A 1 148 ? 3.503 -6.653 26.327 1.00 90.75 148 ARG A CA 1
ATOM 1161 C C . ARG A 1 148 ? 3.086 -5.880 25.074 1.00 90.75 148 ARG A C 1
ATOM 1163 O O . ARG A 1 148 ? 3.706 -4.866 24.778 1.00 90.75 148 ARG A O 1
ATOM 1170 N N . GLY A 1 149 ? 2.016 -6.286 24.397 1.00 94.31 149 GLY A N 1
ATOM 1171 C CA . GLY A 1 149 ? 1.514 -5.618 23.196 1.00 94.31 149 GLY A CA 1
ATOM 1172 C C . GLY A 1 149 ? 2.121 -6.209 21.928 1.00 94.31 149 GLY A C 1
ATOM 1173 O O . GLY A 1 149 ? 2.419 -7.400 21.879 1.00 94.31 149 GLY A O 1
ATOM 1174 N N . TRP A 1 150 ? 2.297 -5.382 20.904 1.00 97.88 150 TRP A N 1
ATOM 1175 C CA . TRP A 1 150 ? 2.669 -5.838 19.568 1.00 97.88 150 TRP A CA 1
ATOM 1176 C C . TRP A 1 150 ? 4.143 -5.558 19.300 1.00 97.88 150 TRP A C 1
ATOM 1178 O O . TRP A 1 150 ? 4.561 -4.405 19.211 1.00 97.88 150 TRP A O 1
ATOM 1188 N N . ARG A 1 151 ? 4.941 -6.619 19.219 1.00 97.81 151 ARG A N 1
ATOM 1189 C CA . ARG A 1 151 ? 6.377 -6.559 18.972 1.00 97.81 151 ARG A CA 1
ATOM 1190 C C . ARG A 1 151 ? 6.644 -6.290 17.495 1.00 97.81 151 ARG A C 1
ATOM 1192 O O . ARG A 1 151 ? 6.265 -7.080 16.635 1.00 97.81 151 ARG A O 1
ATOM 1199 N N . VAL A 1 152 ? 7.363 -5.206 17.239 1.00 97.31 152 VAL A N 1
ATOM 1200 C CA . VAL A 1 152 ? 7.963 -4.854 15.953 1.00 97.31 152 VAL A CA 1
ATOM 1201 C C . VAL A 1 152 ? 9.443 -5.211 16.018 1.00 97.31 152 VAL A C 1
ATOM 1203 O O . VAL A 1 152 ? 10.142 -4.818 16.959 1.00 97.31 152 VAL A O 1
ATOM 1206 N N . ARG A 1 153 ? 9.919 -5.985 15.042 1.00 93.81 153 ARG A N 1
ATOM 1207 C CA . ARG A 1 153 ? 11.344 -6.309 14.918 1.00 93.81 153 ARG A CA 1
ATOM 1208 C C . ARG A 1 153 ? 12.087 -5.112 14.313 1.00 93.81 153 ARG A C 1
ATOM 1210 O O . ARG A 1 153 ? 11.499 -4.399 13.499 1.00 93.81 153 ARG A O 1
ATOM 1217 N N . PRO A 1 154 ? 13.345 -4.862 14.714 1.00 92.88 154 PRO A N 1
ATOM 1218 C CA . PRO A 1 154 ? 14.139 -3.840 14.055 1.00 92.88 154 PRO A CA 1
ATOM 1219 C C . PRO A 1 154 ? 14.329 -4.202 12.580 1.00 92.88 154 PRO A C 1
ATOM 1221 O O . PRO A 1 154 ? 14.452 -5.384 12.241 1.00 92.88 154 PRO A O 1
ATOM 1224 N N . LEU A 1 155 ? 14.368 -3.182 11.722 1.00 90.38 155 LEU A N 1
ATOM 1225 C CA . LEU A 1 155 ? 14.770 -3.363 10.334 1.00 90.38 155 LEU A CA 1
ATOM 1226 C C . LEU A 1 155 ? 16.172 -3.973 10.320 1.00 90.38 155 LEU A C 1
ATOM 1228 O O . LEU A 1 155 ? 17.074 -3.491 11.004 1.00 90.38 155 LEU A O 1
ATOM 1232 N N . ASN A 1 156 ? 16.344 -5.032 9.542 1.00 87.69 156 ASN A N 1
ATOM 1233 C CA . ASN A 1 156 ? 17.626 -5.688 9.375 1.00 87.69 156 ASN A CA 1
ATOM 1234 C C . ASN A 1 156 ? 17.946 -5.837 7.885 1.00 87.69 156 ASN A C 1
ATOM 1236 O O . ASN A 1 156 ? 17.056 -5.938 7.038 1.00 87.69 156 ASN A O 1
ATOM 1240 N N . LEU A 1 157 ? 19.240 -5.794 7.577 1.00 88.06 157 LEU A N 1
ATOM 1241 C CA . LEU A 1 157 ? 19.730 -5.768 6.204 1.00 88.06 157 LEU A CA 1
ATOM 1242 C C . LEU A 1 157 ? 19.510 -7.107 5.482 1.00 88.06 157 LEU A C 1
ATOM 1244 O O . LEU A 1 157 ? 19.311 -7.125 4.272 1.00 88.06 157 LEU A O 1
ATOM 1248 N N . GLU A 1 158 ? 19.532 -8.218 6.216 1.00 91.38 158 GLU A N 1
ATOM 1249 C CA . GLU A 1 158 ? 19.386 -9.564 5.659 1.00 91.38 158 GLU A CA 1
ATOM 1250 C C . GLU A 1 158 ? 17.957 -9.837 5.172 1.00 91.38 158 GLU A C 1
ATOM 1252 O O . GLU A 1 158 ? 17.772 -10.187 4.008 1.00 91.38 158 GLU A O 1
ATOM 1257 N N . ASP A 1 159 ? 16.941 -9.562 5.993 1.00 90.69 159 ASP A N 1
ATOM 1258 C CA . ASP A 1 159 ? 15.527 -9.672 5.615 1.00 90.69 159 ASP A CA 1
ATOM 1259 C C . ASP A 1 159 ? 15.198 -8.736 4.449 1.00 90.69 159 ASP A C 1
ATOM 1261 O O . ASP A 1 159 ? 14.449 -9.087 3.540 1.00 90.69 159 ASP A O 1
ATOM 1265 N N . MET A 1 160 ? 15.780 -7.535 4.440 1.00 90.38 160 MET A N 1
ATOM 1266 C CA . MET A 1 160 ? 15.621 -6.592 3.337 1.00 90.38 160 MET A CA 1
ATOM 1267 C C . MET A 1 160 ? 16.194 -7.141 2.023 1.00 90.38 160 MET A C 1
ATOM 1269 O O . MET A 1 160 ? 15.529 -7.051 0.990 1.00 90.38 160 MET A O 1
ATOM 1273 N N . ARG A 1 161 ? 17.391 -7.740 2.050 1.00 93.75 161 ARG A N 1
ATOM 1274 C CA . ARG A 1 161 ? 17.974 -8.424 0.882 1.00 93.75 161 ARG A CA 1
ATOM 1275 C C . ARG A 1 161 ? 17.101 -9.581 0.420 1.00 93.75 161 ARG A C 1
ATOM 1277 O O . ARG A 1 161 ? 16.825 -9.684 -0.772 1.00 93.75 161 ARG A O 1
ATOM 1284 N N . ALA A 1 162 ? 16.631 -10.410 1.350 1.00 94.75 162 ALA A N 1
ATOM 1285 C CA . ALA A 1 162 ? 15.742 -11.524 1.039 1.00 94.75 162 ALA A CA 1
ATOM 1286 C C . ALA A 1 162 ? 14.451 -11.034 0.359 1.00 94.75 162 ALA A C 1
ATOM 1288 O O . ALA A 1 162 ? 14.036 -11.580 -0.664 1.00 94.75 162 ALA A O 1
ATOM 1289 N N . TYR A 1 163 ? 13.853 -9.949 0.860 1.00 94.81 163 TYR A N 1
ATOM 1290 C CA . TYR A 1 163 ? 12.690 -9.330 0.227 1.00 94.81 163 TYR A CA 1
ATOM 1291 C C . TYR A 1 163 ? 13.002 -8.802 -1.181 1.00 94.81 163 TYR A C 1
ATOM 1293 O O . TYR A 1 163 ? 12.230 -9.054 -2.107 1.00 94.81 163 TYR A O 1
ATOM 1301 N N . LEU A 1 164 ? 14.129 -8.105 -1.372 1.00 94.88 164 LEU A N 1
ATOM 1302 C CA . LEU A 1 164 ? 14.536 -7.583 -2.683 1.00 94.88 164 LEU A CA 1
ATOM 1303 C C . LEU A 1 164 ? 14.770 -8.699 -3.712 1.00 94.88 164 LEU A C 1
ATOM 1305 O O . LEU A 1 164 ? 14.355 -8.545 -4.856 1.00 94.88 164 LEU A O 1
ATOM 1309 N N . GLN A 1 165 ? 15.338 -9.839 -3.310 1.00 96.75 165 GLN A N 1
ATOM 1310 C CA . GLN A 1 165 ? 15.517 -11.008 -4.184 1.00 96.75 165 GLN A CA 1
ATOM 1311 C C . GLN A 1 165 ? 14.177 -11.587 -4.662 1.00 96.75 165 GLN A C 1
ATOM 1313 O O . GLN A 1 165 ? 14.001 -11.900 -5.846 1.00 96.75 165 GLN A O 1
ATOM 1318 N N . VAL A 1 166 ? 13.203 -11.706 -3.752 1.00 97.62 166 VAL A N 1
ATOM 1319 C CA . VAL A 1 166 ? 11.847 -12.155 -4.100 1.00 97.62 166 VAL A CA 1
ATOM 1320 C C . VAL A 1 166 ? 11.170 -11.131 -5.007 1.00 97.62 166 VAL A C 1
ATOM 1322 O O . VAL A 1 166 ? 10.599 -11.500 -6.033 1.00 97.62 166 VAL A O 1
ATOM 1325 N N . ARG A 1 167 ? 11.274 -9.841 -4.670 1.00 96.69 167 ARG A N 1
ATOM 1326 C CA . ARG A 1 167 ? 10.723 -8.746 -5.468 1.00 96.69 167 ARG A CA 1
ATOM 1327 C C . ARG A 1 167 ? 11.283 -8.750 -6.886 1.00 96.69 167 ARG A C 1
ATOM 1329 O O . ARG A 1 167 ? 10.495 -8.744 -7.823 1.00 96.69 167 ARG A O 1
ATOM 1336 N N . GLU A 1 168 ? 12.603 -8.820 -7.048 1.00 97.81 168 GLU A N 1
ATOM 1337 C CA . GLU A 1 168 ? 13.257 -8.913 -8.355 1.00 97.81 168 GLU A CA 1
ATOM 1338 C C . GLU A 1 168 ? 12.695 -10.090 -9.155 1.00 97.81 168 GLU A C 1
ATOM 1340 O O . GLU A 1 168 ? 12.200 -9.915 -10.267 1.00 97.81 168 GLU A O 1
ATOM 1345 N N . THR A 1 169 ? 12.676 -11.283 -8.561 1.00 98.38 169 THR A N 1
ATOM 1346 C CA . THR A 1 169 ? 12.175 -12.493 -9.225 1.00 98.38 169 THR A CA 1
ATOM 1347 C C . THR A 1 169 ? 10.736 -12.321 -9.723 1.00 98.38 169 THR A C 1
ATOM 1349 O O . THR A 1 169 ? 10.425 -12.647 -10.874 1.00 98.38 169 THR A O 1
ATOM 1352 N N . LEU A 1 170 ? 9.853 -11.793 -8.871 1.00 98.44 170 LEU A N 1
ATOM 1353 C CA . LEU A 1 170 ? 8.435 -11.639 -9.184 1.00 98.44 170 LEU A CA 1
ATOM 1354 C C . LEU A 1 170 ? 8.170 -10.507 -10.177 1.00 98.44 170 LEU A C 1
ATOM 1356 O O . LEU A 1 170 ? 7.371 -10.693 -11.091 1.00 98.44 170 LEU A O 1
ATOM 1360 N N . GLU A 1 171 ? 8.838 -9.364 -10.047 1.00 97.94 171 GLU A N 1
ATOM 1361 C CA . GLU A 1 171 ? 8.657 -8.228 -10.954 1.00 97.94 171 GLU A CA 1
ATOM 1362 C C . GLU A 1 171 ? 9.228 -8.494 -12.345 1.00 97.94 171 GLU A C 1
ATOM 1364 O O . GLU A 1 171 ? 8.588 -8.175 -13.347 1.00 97.94 171 GLU A O 1
ATOM 1369 N N . LEU A 1 172 ? 10.385 -9.154 -12.437 1.00 98.56 172 LEU A N 1
ATOM 1370 C CA . LEU A 1 172 ? 10.933 -9.568 -13.726 1.00 98.56 172 LEU A CA 1
ATOM 1371 C C . LEU A 1 172 ? 10.008 -10.579 -14.419 1.00 98.56 172 LEU A C 1
ATOM 1373 O O . LEU A 1 172 ? 9.784 -10.492 -15.628 1.00 98.56 172 LEU A O 1
ATOM 1377 N N . LYS A 1 173 ? 9.413 -11.511 -13.660 1.00 98.69 173 LYS A N 1
ATOM 1378 C CA . LYS A 1 173 ? 8.398 -12.424 -14.199 1.00 98.69 173 LYS A CA 1
ATOM 1379 C C . LYS A 1 173 ? 7.121 -11.684 -14.601 1.00 98.69 173 LYS A C 1
ATOM 1381 O O . LYS A 1 173 ? 6.537 -12.009 -15.635 1.00 98.69 173 LYS A O 1
ATOM 1386 N N . ALA A 1 174 ? 6.692 -10.701 -13.813 1.00 98.56 174 ALA A N 1
ATOM 1387 C CA . ALA A 1 174 ? 5.543 -9.861 -14.126 1.00 98.56 174 ALA A CA 1
ATOM 1388 C C . ALA A 1 174 ? 5.758 -9.115 -15.444 1.00 98.56 174 ALA A C 1
ATOM 1390 O O . ALA A 1 174 ? 4.884 -9.148 -16.305 1.00 98.56 174 ALA A O 1
ATOM 1391 N N . LEU A 1 175 ? 6.947 -8.538 -15.640 1.00 98.50 175 LEU A N 1
ATOM 1392 C CA . LEU A 1 175 ? 7.338 -7.875 -16.878 1.00 98.50 175 LEU A CA 1
ATOM 1393 C C . LEU A 1 175 ? 7.262 -8.822 -18.077 1.00 98.50 175 LEU A C 1
ATOM 1395 O O . LEU A 1 175 ? 6.698 -8.452 -19.106 1.00 98.50 175 LEU A O 1
ATOM 1399 N N . ASP A 1 176 ? 7.778 -10.047 -17.949 1.00 98.38 176 ASP A N 1
ATOM 1400 C CA . ASP A 1 176 ? 7.721 -11.049 -19.018 1.00 98.38 176 ASP A CA 1
ATOM 1401 C C . ASP A 1 176 ? 6.280 -11.386 -19.431 1.00 98.38 176 ASP A C 1
ATOM 1403 O O . ASP A 1 176 ? 5.993 -11.512 -20.622 1.00 98.38 176 ASP A O 1
ATOM 1407 N N . LEU A 1 177 ? 5.373 -11.495 -18.459 1.00 98.56 177 LEU A N 1
ATOM 1408 C CA . LEU A 1 177 ? 3.952 -11.773 -18.690 1.00 98.56 177 LEU A CA 1
ATOM 1409 C C . LEU A 1 177 ? 3.178 -10.543 -19.189 1.00 98.56 177 LEU A C 1
ATOM 1411 O O . LEU A 1 177 ? 2.196 -10.681 -19.915 1.00 98.56 177 LEU A O 1
ATOM 1415 N N . ALA A 1 178 ? 3.612 -9.342 -18.810 1.00 98.12 178 ALA A N 1
ATOM 1416 C CA . ALA A 1 178 ? 2.938 -8.094 -19.140 1.00 98.12 178 ALA A CA 1
ATOM 1417 C C . ALA A 1 178 ? 3.165 -7.641 -20.584 1.00 98.12 178 ALA A C 1
ATOM 1419 O O . ALA A 1 178 ? 2.336 -6.898 -21.107 1.00 98.12 178 ALA A O 1
ATOM 1420 N N . ARG A 1 179 ? 4.249 -8.088 -21.241 1.00 97.19 179 ARG A N 1
ATOM 1421 C CA . ARG A 1 179 ? 4.679 -7.639 -22.585 1.00 97.19 179 ARG A CA 1
ATOM 1422 C C . ARG A 1 179 ? 3.544 -7.453 -23.609 1.00 97.19 179 ARG A C 1
ATOM 1424 O O . ARG A 1 179 ? 3.504 -6.377 -24.205 1.00 97.19 179 ARG A O 1
ATOM 1431 N N . PRO A 1 180 ? 2.628 -8.420 -23.839 1.00 97.19 180 PRO A N 1
ATOM 1432 C CA . PRO A 1 180 ? 1.563 -8.260 -24.835 1.00 97.19 180 PRO A CA 1
ATOM 1433 C C . PRO A 1 180 ? 0.462 -7.271 -24.419 1.00 97.19 180 PRO A C 1
ATOM 1435 O O . PRO A 1 180 ? -0.314 -6.838 -25.264 1.00 97.19 180 PRO A O 1
ATOM 1438 N N . HIS A 1 181 ? 0.387 -6.903 -23.138 1.00 97.56 181 HIS A N 1
ATOM 1439 C CA . HIS A 1 181 ? -0.669 -6.063 -22.566 1.00 97.56 181 HIS A CA 1
ATOM 1440 C C . HIS A 1 181 ? -0.207 -4.631 -22.250 1.00 97.56 181 HIS A C 1
ATOM 1442 O O . HIS A 1 181 ? -1.005 -3.819 -21.764 1.00 97.56 181 HIS A O 1
ATOM 1448 N N . LEU A 1 182 ? 1.070 -4.310 -22.491 1.00 97.00 182 LEU A N 1
ATOM 1449 C CA . LEU A 1 182 ? 1.602 -2.968 -22.278 1.00 97.00 182 LEU A CA 1
ATOM 1450 C C . LEU A 1 182 ? 1.069 -2.002 -23.344 1.00 97.00 182 LEU A C 1
ATOM 1452 O O . LEU A 1 182 ? 1.299 -2.164 -24.540 1.00 97.00 182 LEU A O 1
ATOM 1456 N N . VAL A 1 183 ? 0.392 -0.960 -22.875 1.00 97.12 183 VAL A N 1
ATOM 1457 C CA . VAL A 1 183 ? -0.121 0.159 -23.675 1.00 97.12 183 VAL A CA 1
ATOM 1458 C C . VAL A 1 183 ? 0.933 1.265 -23.729 1.00 97.12 183 VAL A C 1
ATOM 1460 O O . VAL A 1 183 ? 1.390 1.726 -22.680 1.00 97.12 183 VAL A O 1
ATOM 1463 N N . ARG A 1 184 ? 1.328 1.683 -24.940 1.00 96.25 184 ARG A N 1
ATOM 1464 C CA . ARG A 1 184 ? 2.416 2.653 -25.170 1.00 96.25 184 ARG A CA 1
ATOM 1465 C C . ARG A 1 184 ? 2.090 4.017 -24.572 1.00 96.25 184 ARG A C 1
ATOM 1467 O O . ARG A 1 184 ? 2.958 4.644 -23.979 1.00 96.25 184 ARG A O 1
ATOM 1474 N N . GLU A 1 185 ? 0.845 4.450 -24.699 1.00 96.62 185 GLU A N 1
ATOM 1475 C CA . GLU A 1 185 ? 0.356 5.751 -24.249 1.00 96.62 185 GLU A CA 1
ATOM 1476 C C . GLU A 1 185 ? 0.535 5.905 -22.732 1.00 96.62 185 GLU A C 1
ATOM 1478 O O . GLU A 1 185 ? 1.028 6.931 -22.271 1.00 96.62 185 GLU A O 1
ATOM 1483 N N . HIS A 1 186 ? 0.238 4.856 -21.958 1.00 95.50 186 HIS A N 1
ATOM 1484 C CA . HIS A 1 186 ? 0.463 4.856 -20.509 1.00 95.50 186 HIS A CA 1
ATOM 1485 C C . HIS A 1 186 ? 1.952 4.933 -20.151 1.00 95.50 186 HIS A C 1
ATOM 1487 O O . HIS A 1 186 ? 2.317 5.636 -19.213 1.00 95.50 186 HIS A O 1
ATOM 1493 N N . LEU A 1 187 ? 2.819 4.245 -20.903 1.00 95.88 187 LEU A N 1
ATOM 1494 C CA . LEU A 1 187 ? 4.268 4.300 -20.680 1.00 95.88 187 LEU A CA 1
ATOM 1495 C C . LEU A 1 187 ? 4.821 5.705 -20.951 1.00 95.88 187 LEU A C 1
ATOM 1497 O O . LEU A 1 187 ? 5.636 6.198 -20.181 1.00 95.88 187 LEU A O 1
ATOM 1501 N N . VAL A 1 188 ? 4.350 6.373 -22.009 1.00 94.81 188 VAL A N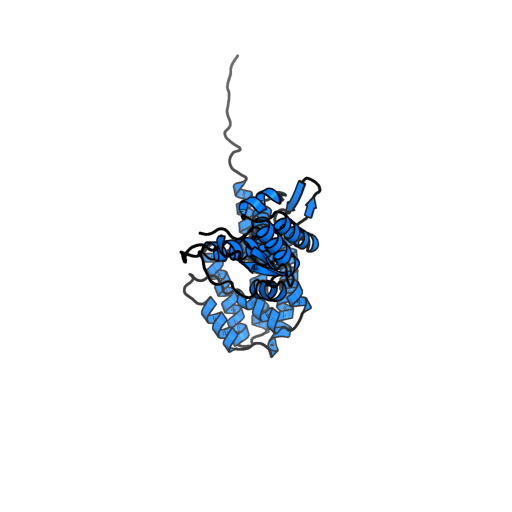 1
ATOM 1502 C CA . VAL A 1 188 ? 4.743 7.756 -22.330 1.00 94.81 188 VAL A CA 1
ATOM 1503 C C . VAL A 1 188 ? 4.268 8.736 -21.252 1.00 94.81 188 VAL A C 1
ATOM 1505 O O . VAL A 1 188 ? 5.009 9.642 -20.884 1.00 94.81 188 VAL A O 1
ATOM 1508 N N . GLN A 1 189 ? 3.068 8.541 -20.697 1.00 92.12 189 GLN A N 1
ATOM 1509 C CA . GLN A 1 189 ? 2.579 9.353 -19.576 1.00 92.12 189 GLN A CA 1
ATOM 1510 C C . GLN A 1 189 ? 3.445 9.185 -18.321 1.00 92.12 189 GLN A C 1
ATOM 1512 O O . GLN A 1 189 ? 3.818 10.178 -17.700 1.00 92.12 189 GLN A O 1
ATOM 1517 N N . MET A 1 190 ? 3.802 7.945 -17.970 1.00 92.75 190 MET A N 1
ATOM 1518 C CA . MET A 1 190 ? 4.707 7.665 -16.846 1.00 92.75 190 MET A CA 1
ATOM 1519 C C . MET A 1 190 ? 6.110 8.231 -17.091 1.00 92.75 190 MET A C 1
ATOM 1521 O O . MET A 1 190 ? 6.755 8.694 -16.153 1.00 92.75 190 MET A O 1
ATOM 1525 N N . LEU A 1 191 ? 6.584 8.223 -18.342 1.00 92.19 191 LEU A N 1
ATOM 1526 C CA . LEU A 1 191 ? 7.875 8.802 -18.719 1.00 92.19 191 LEU A CA 1
ATOM 1527 C C . LEU A 1 191 ? 7.882 10.311 -18.482 1.00 92.19 191 LEU A C 1
ATOM 1529 O O . LEU A 1 191 ? 8.761 10.809 -17.788 1.00 92.19 191 LEU A O 1
ATOM 1533 N N . ALA A 1 192 ? 6.864 11.018 -18.975 1.00 89.75 192 ALA A N 1
ATOM 1534 C CA . ALA A 1 192 ? 6.728 12.456 -18.758 1.00 89.75 192 ALA A CA 1
ATOM 1535 C C . ALA A 1 192 ? 6.671 12.810 -17.259 1.00 89.75 192 ALA A C 1
ATOM 1537 O O . ALA A 1 192 ? 7.293 13.780 -16.832 1.00 89.75 192 ALA A O 1
ATOM 1538 N N . ALA A 1 193 ? 5.983 11.997 -16.449 1.00 86.00 193 ALA A N 1
ATOM 1539 C CA . ALA A 1 193 ? 5.904 12.192 -15.001 1.00 86.00 193 ALA A CA 1
ATOM 1540 C C . ALA A 1 193 ? 7.253 12.001 -14.280 1.00 86.00 193 ALA A C 1
ATOM 1542 O O . ALA A 1 193 ? 7.506 12.674 -13.287 1.00 86.00 193 ALA A O 1
ATOM 1543 N N . ASN A 1 194 ? 8.134 11.124 -14.776 1.00 83.50 194 ASN A N 1
ATOM 1544 C CA . ASN A 1 194 ? 9.479 10.939 -14.215 1.00 83.50 194 ASN A CA 1
ATOM 1545 C C . ASN A 1 194 ? 10.514 11.941 -14.769 1.00 83.50 194 ASN A C 1
ATOM 1547 O O . ASN A 1 194 ? 11.630 11.991 -14.262 1.00 83.50 194 ASN A O 1
ATOM 1551 N N . GLN A 1 195 ? 10.165 12.744 -15.780 1.00 82.88 195 GLN A N 1
ATOM 1552 C CA . GLN A 1 195 ? 11.047 13.756 -16.382 1.00 82.88 195 GLN A CA 1
ATOM 1553 C C . GLN A 1 195 ? 10.782 15.189 -15.891 1.00 82.88 195 GLN A C 1
ATOM 1555 O O . GLN A 1 195 ? 11.530 16.095 -16.246 1.00 82.88 195 GLN A O 1
ATOM 1560 N N . SER A 1 196 ? 9.740 15.425 -15.086 1.00 67.12 196 SER A N 1
ATOM 1561 C CA . SER A 1 196 ? 9.461 16.755 -14.523 1.00 67.12 196 SER A CA 1
ATOM 1562 C C . SER A 1 196 ? 10.563 17.206 -13.553 1.00 67.12 196 SER A C 1
ATOM 1564 O O . SER A 1 196 ? 11.012 16.380 -12.765 1.00 67.12 196 SER A O 1
ATOM 1566 N N . ASP A 1 197 ? 10.936 18.496 -13.595 1.00 57.00 197 ASP A N 1
ATOM 1567 C CA . ASP A 1 197 ? 12.072 19.228 -12.975 1.00 57.00 197 ASP A CA 1
ATOM 1568 C C . ASP A 1 197 ? 12.533 18.866 -11.535 1.00 57.00 197 ASP A C 1
ATOM 1570 O O . ASP A 1 197 ? 12.684 19.739 -10.682 1.00 57.00 197 ASP A O 1
ATOM 1574 N N . GLY A 1 198 ? 12.771 17.593 -11.210 1.00 53.41 198 GLY A N 1
ATOM 1575 C CA . GLY A 1 198 ? 13.371 17.123 -9.950 1.00 53.41 198 GLY A CA 1
ATOM 1576 C C . GLY A 1 198 ? 12.599 17.453 -8.661 1.00 53.41 198 GLY A C 1
ATOM 1577 O O . GLY A 1 198 ? 13.067 17.133 -7.570 1.00 53.41 198 GLY A O 1
ATOM 1578 N N . THR A 1 199 ? 11.435 18.099 -8.764 1.00 50.31 199 THR A N 1
ATOM 1579 C CA . THR A 1 199 ? 10.597 18.547 -7.637 1.00 50.31 199 THR A CA 1
ATOM 1580 C C . THR A 1 199 ? 9.415 17.617 -7.366 1.00 50.31 199 THR A C 1
ATOM 1582 O O . THR A 1 199 ? 8.824 17.679 -6.287 1.00 50.31 199 THR A O 1
ATOM 1585 N N . ALA A 1 200 ? 9.074 16.741 -8.313 1.00 55.62 200 ALA A N 1
ATOM 1586 C CA . ALA A 1 200 ? 8.034 15.735 -8.151 1.00 55.62 200 ALA A CA 1
ATOM 1587 C C . ALA A 1 200 ? 8.617 14.437 -7.572 1.00 55.62 200 ALA A C 1
ATOM 1589 O O . ALA A 1 200 ? 9.710 14.010 -7.946 1.00 55.62 200 ALA A O 1
ATOM 1590 N N . ALA A 1 201 ? 7.877 13.796 -6.662 1.00 58.66 201 ALA A N 1
ATOM 1591 C CA . ALA A 1 201 ? 8.217 12.453 -6.203 1.00 58.66 201 ALA A CA 1
ATOM 1592 C C . ALA A 1 201 ? 8.225 11.480 -7.403 1.00 58.66 201 ALA A C 1
ATOM 1594 O O . ALA A 1 201 ? 7.361 11.622 -8.275 1.00 58.66 201 ALA A O 1
ATOM 1595 N N . PRO A 1 202 ? 9.147 10.497 -7.456 1.00 60.47 202 PRO A N 1
ATOM 1596 C CA . PRO A 1 202 ? 9.223 9.557 -8.571 1.00 60.47 202 PRO A CA 1
ATOM 1597 C C . PRO A 1 202 ? 7.881 8.849 -8.762 1.00 60.47 202 PRO A C 1
ATOM 1599 O O . PRO A 1 202 ? 7.270 8.396 -7.787 1.00 60.47 202 PRO A O 1
ATOM 1602 N N . ASP A 1 203 ? 7.419 8.729 -10.009 1.00 67.81 203 ASP A N 1
ATOM 1603 C CA . ASP A 1 203 ? 6.161 8.038 -10.277 1.00 67.81 203 ASP A CA 1
ATOM 1604 C C . ASP A 1 203 ? 6.369 6.519 -10.175 1.00 67.81 203 ASP A C 1
ATOM 1606 O O . ASP A 1 203 ? 6.762 5.844 -11.129 1.00 67.81 203 ASP A O 1
ATOM 1610 N N . ASN A 1 204 ? 6.082 5.979 -8.988 1.00 74.38 204 ASN A N 1
ATOM 1611 C CA . ASN A 1 204 ? 6.154 4.552 -8.673 1.00 74.38 204 ASN A CA 1
ATOM 1612 C C . ASN A 1 204 ? 5.038 3.714 -9.337 1.00 74.38 204 ASN A C 1
ATOM 1614 O O . ASN A 1 204 ? 5.009 2.491 -9.160 1.00 74.38 204 ASN A O 1
ATOM 1618 N N . ARG A 1 205 ? 4.126 4.316 -10.123 1.00 85.19 205 ARG A N 1
ATOM 1619 C CA . ARG A 1 205 ? 3.054 3.586 -10.833 1.00 85.19 205 ARG A CA 1
ATOM 1620 C C . ARG A 1 205 ? 3.583 2.586 -11.854 1.00 85.19 205 ARG A C 1
ATOM 1622 O O . ARG A 1 205 ? 2.850 1.667 -12.208 1.00 85.19 205 ARG A O 1
ATOM 1629 N N . LEU A 1 206 ? 4.835 2.723 -12.300 1.00 91.94 206 LEU A N 1
ATOM 1630 C CA . LEU A 1 206 ? 5.486 1.781 -13.214 1.00 91.94 206 LEU A CA 1
ATOM 1631 C C . LEU A 1 206 ? 5.411 0.332 -12.704 1.00 91.94 206 LEU A C 1
ATOM 1633 O O . LEU A 1 206 ? 4.985 -0.558 -13.441 1.00 91.94 206 LEU A O 1
ATOM 1637 N N . HIS A 1 207 ? 5.783 0.100 -11.443 1.00 94.31 207 HIS A N 1
ATOM 1638 C CA . HIS A 1 207 ? 5.795 -1.239 -10.848 1.00 94.31 207 HIS A CA 1
ATOM 1639 C C . HIS A 1 207 ? 4.385 -1.831 -10.776 1.00 94.31 207 HIS A C 1
ATOM 1641 O O . HIS A 1 207 ? 4.143 -2.940 -11.255 1.00 94.31 207 HIS A O 1
ATOM 1647 N N . GLU A 1 208 ? 3.433 -1.065 -10.233 1.00 93.56 208 GLU A N 1
ATOM 1648 C CA . GLU A 1 208 ? 2.032 -1.483 -10.121 1.00 93.56 208 GLU A CA 1
ATOM 1649 C C . GLU A 1 208 ? 1.430 -1.773 -11.500 1.00 93.56 208 GLU A C 1
ATOM 1651 O O . GLU A 1 208 ? 0.800 -2.810 -11.688 1.00 93.56 208 GLU A O 1
ATOM 1656 N N . TYR A 1 209 ? 1.724 -0.939 -12.497 1.00 96.25 209 TYR A N 1
ATOM 1657 C CA . TYR A 1 209 ? 1.275 -1.139 -13.869 1.00 96.25 209 TYR A CA 1
ATOM 1658 C C . TYR A 1 209 ? 1.806 -2.436 -14.486 1.00 96.25 209 TYR A C 1
ATOM 1660 O O . TYR A 1 209 ? 1.036 -3.193 -15.079 1.00 96.25 209 TYR A O 1
ATOM 1668 N N . ILE A 1 210 ? 3.101 -2.731 -14.335 1.00 97.62 210 ILE A N 1
ATOM 1669 C CA . ILE A 1 210 ? 3.689 -3.989 -14.820 1.00 97.62 210 ILE A CA 1
ATOM 1670 C C . ILE A 1 210 ? 3.029 -5.188 -14.126 1.00 97.62 210 ILE A C 1
ATOM 1672 O O . ILE A 1 210 ? 2.636 -6.152 -14.790 1.00 97.62 210 ILE A O 1
ATOM 1676 N N . ILE A 1 211 ? 2.863 -5.121 -12.803 1.00 97.56 211 ILE A N 1
ATOM 1677 C CA . ILE A 1 211 ? 2.226 -6.175 -12.004 1.00 97.56 211 ILE A CA 1
ATOM 1678 C C . ILE A 1 211 ? 0.779 -6.400 -12.455 1.00 97.56 211 ILE A C 1
ATOM 1680 O O . ILE A 1 211 ? 0.376 -7.544 -12.669 1.00 97.56 211 ILE A O 1
ATOM 1684 N N . GLU A 1 212 ? 0.000 -5.341 -12.664 1.00 96.81 212 GLU A N 1
ATOM 1685 C CA . GLU A 1 212 ? -1.378 -5.429 -13.152 1.00 96.81 212 GLU A CA 1
ATOM 1686 C C . GLU A 1 212 ? -1.453 -6.030 -14.557 1.00 96.81 212 GLU A C 1
ATOM 1688 O O . GLU A 1 212 ? -2.239 -6.950 -14.804 1.00 96.81 212 GLU A O 1
ATOM 1693 N N . LYS A 1 213 ? -0.606 -5.555 -15.478 1.00 98.00 213 LYS A N 1
ATOM 1694 C CA . LYS A 1 213 ? -0.568 -6.029 -16.868 1.00 98.00 213 LYS A CA 1
ATOM 1695 C C . LYS A 1 213 ? -0.042 -7.452 -17.015 1.00 98.00 213 LYS A C 1
ATOM 1697 O O . LYS A 1 213 ? -0.311 -8.080 -18.039 1.00 98.00 213 LYS A O 1
ATOM 1702 N N . SER A 1 214 ? 0.629 -7.992 -15.998 1.00 98.12 214 SER A N 1
ATOM 1703 C CA . SER A 1 214 ? 1.039 -9.399 -15.975 1.00 98.12 214 SER A CA 1
ATOM 1704 C C . SER A 1 214 ? -0.145 -10.373 -15.988 1.00 98.12 214 SER A C 1
ATOM 1706 O O . SER A 1 214 ? 0.024 -11.531 -16.364 1.00 98.12 214 SER A O 1
ATOM 1708 N N . GLY A 1 215 ? -1.330 -9.940 -15.533 1.00 97.38 215 GLY A N 1
ATOM 1709 C CA . GLY A 1 215 ? -2.512 -10.796 -15.390 1.00 97.38 215 GLY A CA 1
ATOM 1710 C C . GLY A 1 215 ? -2.370 -11.912 -14.343 1.00 97.38 215 GLY A C 1
ATOM 1711 O O . GLY A 1 215 ? -3.293 -12.705 -14.159 1.00 97.38 215 GLY A O 1
ATOM 1712 N N . ASN A 1 216 ? -1.242 -11.987 -13.631 1.00 98.12 216 ASN A N 1
ATOM 1713 C CA . ASN A 1 216 ? -0.971 -13.046 -12.671 1.00 98.12 216 ASN A CA 1
ATOM 1714 C C . ASN A 1 216 ? -1.460 -12.644 -11.275 1.00 98.12 216 ASN A C 1
ATOM 1716 O O . ASN A 1 216 ? -0.844 -11.824 -10.590 1.00 98.12 216 ASN A O 1
ATOM 1720 N N . HIS A 1 217 ? -2.570 -13.245 -10.842 1.00 96.88 217 HIS A N 1
ATOM 1721 C CA . HIS A 1 217 ? -3.171 -12.917 -9.553 1.00 96.88 217 HIS A CA 1
ATOM 1722 C C . HIS A 1 217 ? -2.261 -13.251 -8.362 1.00 96.88 217 HIS A C 1
ATOM 1724 O O . HIS A 1 217 ? -2.238 -12.466 -7.427 1.00 96.88 217 HIS A O 1
ATOM 1730 N N . TYR A 1 218 ? -1.445 -14.311 -8.414 1.00 97.81 218 TYR A N 1
ATOM 1731 C CA . TYR A 1 218 ? -0.516 -14.640 -7.324 1.00 97.81 218 TYR A CA 1
ATOM 1732 C C . TYR A 1 218 ? 0.582 -13.587 -7.148 1.00 97.81 218 TYR A C 1
ATOM 1734 O O . TYR A 1 218 ? 0.889 -13.202 -6.022 1.00 97.81 218 TYR A O 1
ATOM 1742 N N . ILE A 1 219 ? 1.144 -13.078 -8.252 1.00 97.88 219 ILE A N 1
ATOM 1743 C CA . ILE A 1 219 ? 2.129 -11.985 -8.202 1.00 97.88 219 ILE A CA 1
ATOM 1744 C C . ILE A 1 219 ? 1.476 -10.731 -7.620 1.00 97.88 219 ILE A C 1
ATOM 1746 O O . ILE A 1 219 ? 2.008 -10.104 -6.707 1.00 97.88 219 ILE A O 1
ATOM 1750 N N . ARG A 1 220 ? 0.294 -10.375 -8.122 1.00 96.00 220 ARG A N 1
ATOM 1751 C CA . ARG A 1 220 ? -0.450 -9.212 -7.640 1.00 96.00 220 ARG A CA 1
ATOM 1752 C C . ARG A 1 220 ? -0.789 -9.323 -6.155 1.00 96.00 220 ARG A C 1
ATOM 1754 O O . ARG A 1 220 ? -0.659 -8.344 -5.427 1.00 96.00 220 ARG A O 1
ATOM 1761 N N . ASP A 1 221 ? -1.221 -10.495 -5.709 1.00 94.19 221 ASP A N 1
ATOM 1762 C CA . ASP A 1 221 ? -1.627 -10.712 -4.328 1.00 94.19 221 ASP A CA 1
ATOM 1763 C C . ASP A 1 221 ? -0.418 -10.650 -3.386 1.00 94.19 221 ASP A C 1
ATOM 1765 O O . ASP A 1 221 ? -0.543 -10.057 -2.319 1.00 94.19 221 ASP A O 1
ATOM 1769 N N . PHE A 1 222 ? 0.767 -11.118 -3.806 1.00 95.19 222 PHE A N 1
ATOM 1770 C CA . PHE A 1 222 ? 2.023 -10.895 -3.074 1.00 95.19 222 PHE A CA 1
ATOM 1771 C C . PHE A 1 222 ? 2.281 -9.400 -2.821 1.00 95.19 222 PHE A C 1
ATOM 1773 O O . PHE A 1 222 ? 2.478 -8.986 -1.680 1.00 95.19 222 PHE A O 1
ATOM 1780 N N . PHE A 1 223 ? 2.192 -8.559 -3.857 1.00 93.44 223 PHE A N 1
ATOM 1781 C CA . PHE A 1 223 ? 2.433 -7.114 -3.726 1.00 93.44 223 PHE A CA 1
ATOM 1782 C C . PHE A 1 223 ? 1.314 -6.342 -3.006 1.00 93.44 223 PHE A C 1
ATOM 1784 O O . PHE A 1 223 ? 1.512 -5.190 -2.618 1.00 93.44 223 PHE A O 1
ATOM 1791 N N . ARG A 1 224 ? 0.153 -6.968 -2.778 1.00 90.25 224 ARG A N 1
ATOM 1792 C CA . ARG A 1 224 ? -0.942 -6.414 -1.962 1.00 90.25 224 ARG A CA 1
ATOM 1793 C C . ARG A 1 224 ? -0.815 -6.733 -0.473 1.00 90.25 224 ARG A C 1
ATOM 1795 O O . ARG A 1 224 ? -1.549 -6.154 0.325 1.00 90.25 224 ARG A O 1
ATOM 1802 N N . GLN A 1 225 ? 0.085 -7.635 -0.084 1.00 91.00 225 GLN A N 1
ATOM 1803 C CA . GLN A 1 225 ? 0.279 -8.004 1.318 1.00 91.00 225 GLN A CA 1
ATOM 1804 C C . GLN A 1 225 ? 0.846 -6.845 2.149 1.00 91.00 225 GLN A C 1
ATOM 1806 O O . GLN A 1 225 ? 1.580 -5.984 1.658 1.00 91.00 225 GLN A O 1
ATOM 1811 N N . HIS A 1 226 ? 0.563 -6.865 3.457 1.00 91.12 226 HIS A N 1
ATOM 1812 C CA . HIS A 1 226 ? 1.042 -5.851 4.405 1.00 91.12 226 HIS A CA 1
ATOM 1813 C C . HIS A 1 226 ? 2.569 -5.743 4.456 1.00 91.12 226 HIS A C 1
ATOM 1815 O O . HIS A 1 226 ? 3.086 -4.650 4.662 1.00 91.12 226 HIS A O 1
ATOM 1821 N N . VAL A 1 227 ? 3.289 -6.844 4.218 1.00 92.38 227 VAL A N 1
ATOM 1822 C CA . VAL A 1 227 ? 4.759 -6.852 4.137 1.00 92.38 227 VAL A CA 1
ATOM 1823 C C . VAL A 1 227 ? 5.249 -6.029 2.941 1.00 92.38 227 VAL A C 1
ATOM 1825 O O . VAL A 1 227 ? 6.116 -5.172 3.102 1.00 92.38 227 VAL A O 1
ATOM 1828 N N . ALA A 1 228 ? 4.655 -6.203 1.757 1.00 92.25 228 ALA A N 1
ATOM 1829 C CA . ALA A 1 228 ? 5.009 -5.407 0.582 1.00 92.25 228 ALA A CA 1
ATOM 1830 C C . ALA A 1 228 ? 4.681 -3.917 0.786 1.00 92.25 228 ALA A C 1
ATOM 1832 O O . ALA A 1 228 ? 5.473 -3.038 0.442 1.00 92.25 228 ALA A O 1
ATOM 1833 N N . ALA A 1 229 ? 3.544 -3.623 1.424 1.00 91.62 229 ALA A N 1
ATOM 1834 C CA . ALA A 1 229 ? 3.160 -2.258 1.771 1.00 91.62 229 ALA A CA 1
ATOM 1835 C C . ALA A 1 229 ? 4.097 -1.613 2.816 1.00 91.62 229 ALA A C 1
ATOM 1837 O O . ALA A 1 229 ? 4.381 -0.414 2.714 1.00 91.62 229 ALA A O 1
ATOM 1838 N N . TYR A 1 230 ? 4.613 -2.393 3.773 1.00 94.44 230 TYR A N 1
ATOM 1839 C CA . TYR A 1 230 ? 5.668 -1.974 4.701 1.00 94.44 230 TYR A CA 1
ATOM 1840 C C . TYR A 1 230 ? 6.942 -1.573 3.958 1.00 94.44 230 TYR A C 1
ATOM 1842 O O . TYR A 1 230 ? 7.409 -0.450 4.145 1.00 94.44 230 TYR A O 1
ATOM 1850 N N . TYR A 1 231 ? 7.460 -2.427 3.070 1.00 91.81 231 TYR A N 1
ATOM 1851 C CA . TYR A 1 231 ? 8.679 -2.112 2.321 1.00 91.81 231 TYR A CA 1
ATOM 1852 C C . TYR A 1 231 ? 8.490 -0.919 1.386 1.00 91.81 231 TYR A C 1
ATOM 1854 O O . TYR A 1 231 ? 9.357 -0.054 1.345 1.00 91.81 231 TYR A O 1
ATOM 1862 N N . ARG A 1 232 ? 7.343 -0.799 0.703 1.00 89.44 232 ARG A N 1
ATOM 1863 C CA . ARG A 1 232 ? 7.023 0.397 -0.098 1.00 89.44 232 ARG A CA 1
ATOM 1864 C C . ARG A 1 232 ? 7.090 1.671 0.747 1.00 89.44 232 ARG A C 1
ATOM 1866 O O . ARG A 1 232 ? 7.781 2.612 0.382 1.00 89.44 232 ARG A O 1
ATOM 1873 N N . THR A 1 233 ? 6.454 1.655 1.920 1.00 89.62 233 THR A N 1
ATOM 1874 C CA . THR A 1 233 ? 6.463 2.795 2.852 1.00 89.62 233 THR A CA 1
ATOM 1875 C C . THR A 1 233 ? 7.874 3.103 3.366 1.00 89.62 233 THR A C 1
ATOM 1877 O O . THR A 1 233 ? 8.213 4.265 3.580 1.00 89.62 233 THR A O 1
ATOM 1880 N N . LEU A 1 234 ? 8.704 2.076 3.566 1.00 89.31 234 LEU A N 1
ATOM 1881 C CA . LEU A 1 234 ? 10.104 2.223 3.959 1.00 89.31 234 LEU A CA 1
ATOM 1882 C C . LEU A 1 234 ? 10.955 2.852 2.843 1.00 89.31 234 LEU A C 1
ATOM 1884 O O . LEU A 1 234 ? 11.734 3.756 3.134 1.00 89.31 234 LEU A O 1
ATOM 1888 N N . PHE A 1 235 ? 10.801 2.417 1.587 1.00 85.44 235 PHE A N 1
ATOM 1889 C CA . PHE A 1 235 ? 11.510 3.003 0.443 1.00 85.44 235 PHE A CA 1
ATOM 1890 C C . PHE A 1 235 ? 11.116 4.467 0.224 1.00 85.44 235 PHE A C 1
ATOM 1892 O O . PHE A 1 235 ? 11.999 5.312 0.096 1.00 85.44 235 PHE A O 1
ATOM 1899 N N . ASP A 1 236 ? 9.818 4.777 0.288 1.00 82.94 236 ASP A N 1
ATOM 1900 C CA . ASP A 1 236 ? 9.316 6.152 0.180 1.00 82.94 236 ASP A CA 1
ATOM 1901 C C . ASP A 1 236 ? 9.881 7.046 1.300 1.00 82.94 236 ASP A C 1
ATOM 1903 O O . ASP A 1 236 ? 10.223 8.205 1.079 1.00 82.94 236 ASP A O 1
ATOM 1907 N N . TYR A 1 237 ? 10.024 6.504 2.516 1.00 83.56 237 TYR A N 1
ATOM 1908 C CA . TYR A 1 237 ? 10.620 7.221 3.645 1.00 83.56 237 TYR A CA 1
ATOM 1909 C C . TYR A 1 237 ? 12.136 7.425 3.500 1.00 83.56 237 TYR A C 1
ATOM 1911 O O . TYR A 1 237 ? 12.670 8.429 3.969 1.00 83.56 237 TYR A O 1
ATOM 1919 N N . ALA A 1 238 ? 12.838 6.478 2.875 1.00 76.69 238 ALA A N 1
ATOM 1920 C CA . ALA A 1 238 ? 14.290 6.490 2.716 1.00 76.69 238 ALA A CA 1
ATOM 1921 C C . ALA A 1 238 ? 14.798 7.352 1.552 1.00 76.69 238 ALA A C 1
ATOM 1923 O O . ALA A 1 238 ? 16.011 7.522 1.417 1.00 76.69 238 ALA A O 1
ATOM 1924 N N . ALA A 1 239 ? 13.897 7.931 0.756 1.00 68.81 239 ALA A N 1
ATOM 1925 C CA . ALA A 1 239 ? 14.212 8.853 -0.331 1.00 68.81 239 ALA A CA 1
ATOM 1926 C C . ALA A 1 239 ? 13.937 10.344 0.004 1.00 68.81 239 ALA A C 1
ATOM 1928 O O . ALA A 1 239 ? 13.310 11.027 -0.803 1.00 68.81 239 ALA A O 1
ATOM 1929 N N . PRO A 1 240 ? 14.363 10.909 1.160 1.00 63.31 240 PRO A N 1
ATOM 1930 C CA . PRO A 1 240 ? 14.116 12.320 1.456 1.00 63.31 240 PRO A CA 1
ATOM 1931 C C . PRO A 1 240 ? 15.113 13.257 0.756 1.00 63.31 240 PRO A C 1
ATOM 1933 O O . PRO A 1 240 ? 14.853 14.451 0.642 1.00 63.31 240 PRO A O 1
ATOM 1936 N N . GLU A 1 241 ? 16.267 12.743 0.319 1.00 65.69 241 GLU A N 1
ATOM 1937 C CA . GLU A 1 241 ? 17.283 13.534 -0.372 1.00 65.69 241 GLU A CA 1
ATOM 1938 C C . GLU A 1 241 ? 16.939 13.673 -1.856 1.00 65.69 241 GLU A C 1
ATOM 1940 O O . GLU A 1 241 ? 16.694 12.681 -2.546 1.00 65.69 241 GLU A O 1
ATOM 1945 N N . THR A 1 242 ? 17.004 14.904 -2.370 1.00 65.00 242 THR A N 1
ATOM 1946 C CA . THR A 1 242 ? 16.778 15.220 -3.788 1.00 65.00 242 THR A CA 1
ATOM 1947 C C . THR A 1 242 ? 17.636 14.358 -4.717 1.00 65.00 242 THR A C 1
ATOM 1949 O O . THR A 1 242 ? 17.168 13.938 -5.766 1.00 65.00 242 THR A O 1
ATOM 1952 N N . SER A 1 243 ? 18.865 14.022 -4.315 1.00 70.56 243 SER A N 1
ATOM 1953 C CA . SER A 1 243 ? 19.772 13.152 -5.076 1.00 70.56 243 SER A CA 1
ATOM 1954 C C . SER A 1 243 ? 19.227 11.731 -5.271 1.00 70.56 243 SER A C 1
ATOM 1956 O O . SER A 1 243 ? 19.342 11.181 -6.361 1.00 70.56 243 SER A O 1
ATOM 1958 N N . VAL A 1 244 ? 18.605 11.144 -4.243 1.00 75.62 244 VAL A N 1
ATOM 1959 C CA . VAL A 1 244 ? 18.006 9.800 -4.307 1.00 75.62 244 VAL A CA 1
ATOM 1960 C C . VAL A 1 244 ? 16.747 9.818 -5.169 1.00 75.62 244 VAL A C 1
ATOM 1962 O O . VAL A 1 244 ? 16.534 8.907 -5.964 1.00 75.62 244 VAL A O 1
ATOM 1965 N N . VAL A 1 245 ? 15.941 10.875 -5.049 1.00 76.75 245 VAL A N 1
ATOM 1966 C CA . VAL A 1 245 ? 14.746 11.088 -5.877 1.00 76.75 245 VAL A CA 1
ATOM 1967 C C . VAL A 1 245 ? 15.113 11.197 -7.359 1.00 76.75 245 VAL A C 1
ATOM 1969 O O . VAL A 1 245 ? 14.510 10.514 -8.185 1.00 76.75 245 VAL A O 1
ATOM 1972 N N . VAL A 1 246 ? 16.134 11.994 -7.688 1.00 80.31 246 VAL A N 1
ATOM 1973 C CA . VAL A 1 246 ? 16.638 12.146 -9.062 1.00 80.31 246 VAL A CA 1
ATOM 1974 C C . VAL A 1 246 ? 17.183 10.818 -9.594 1.00 80.31 246 VAL A C 1
ATOM 1976 O O . VAL A 1 246 ? 16.786 10.397 -10.677 1.00 80.31 246 VAL A O 1
ATOM 1979 N N . GLU A 1 247 ? 18.004 10.103 -8.816 1.00 83.94 247 GLU A N 1
ATOM 1980 C CA . GLU A 1 247 ? 18.539 8.792 -9.216 1.00 83.94 247 GLU A CA 1
ATOM 1981 C C . GLU A 1 247 ? 17.413 7.780 -9.511 1.00 83.94 247 GLU A C 1
ATOM 1983 O O . GLU A 1 247 ? 17.464 7.061 -10.512 1.00 83.94 247 GLU A O 1
ATOM 1988 N N . MET A 1 248 ? 16.365 7.735 -8.680 1.00 86.44 248 MET A N 1
ATOM 1989 C CA . MET A 1 248 ? 15.204 6.864 -8.910 1.00 86.44 248 MET A CA 1
ATOM 1990 C C . MET A 1 248 ? 14.430 7.246 -10.177 1.00 86.44 248 MET A C 1
ATOM 1992 O O . MET A 1 248 ? 14.061 6.366 -10.957 1.00 86.44 248 MET A O 1
ATOM 1996 N N . ALA A 1 249 ? 14.208 8.540 -10.414 1.00 87.31 249 ALA A N 1
ATOM 1997 C CA . ALA A 1 249 ? 13.521 9.026 -11.609 1.00 87.31 249 ALA A CA 1
ATOM 1998 C C . ALA A 1 249 ? 14.301 8.700 -12.900 1.00 87.31 249 ALA A C 1
ATOM 2000 O O . ALA A 1 249 ? 13.717 8.254 -13.893 1.00 87.31 249 ALA A O 1
ATOM 2001 N N . GLU A 1 250 ? 15.631 8.827 -12.877 1.00 89.56 250 GLU A N 1
ATOM 2002 C CA . GLU A 1 250 ? 16.513 8.419 -13.979 1.00 89.56 250 GLU A CA 1
ATOM 2003 C C . GLU A 1 250 ? 16.450 6.906 -14.236 1.00 89.56 250 GLU A C 1
ATOM 2005 O O . GLU A 1 250 ? 16.405 6.456 -15.384 1.00 89.56 250 GLU A O 1
ATOM 2010 N N . GLN A 1 251 ? 16.420 6.094 -13.177 1.00 92.38 251 GLN A N 1
ATOM 2011 C CA . GLN A 1 251 ? 16.253 4.644 -13.295 1.00 92.38 251 GLN A CA 1
ATOM 2012 C C . GLN A 1 251 ? 14.900 4.273 -13.916 1.00 92.38 251 GLN A C 1
ATOM 2014 O O . GLN A 1 251 ? 14.865 3.472 -14.853 1.00 92.38 251 GLN A O 1
ATOM 2019 N N . HIS A 1 252 ? 13.797 4.877 -13.462 1.00 93.56 252 HIS A N 1
ATOM 2020 C CA . HIS A 1 252 ? 12.476 4.664 -14.063 1.00 93.56 252 HIS A CA 1
ATOM 2021 C C . HIS A 1 252 ? 12.438 5.088 -15.531 1.00 93.56 252 HIS A C 1
ATOM 2023 O O . HIS A 1 252 ? 11.913 4.348 -16.363 1.00 93.56 252 HIS A O 1
ATOM 2029 N N . THR A 1 253 ? 13.044 6.229 -15.863 1.00 94.06 253 THR A N 1
ATOM 2030 C CA . THR A 1 253 ? 13.178 6.726 -17.240 1.00 94.06 253 THR A CA 1
ATOM 2031 C C . THR A 1 253 ? 13.868 5.691 -18.131 1.00 94.06 253 THR A C 1
ATOM 2033 O O . THR A 1 253 ? 13.317 5.311 -19.162 1.00 94.06 253 THR A O 1
ATOM 2036 N N . ARG A 1 254 ? 15.002 5.120 -17.689 1.00 96.31 254 ARG A N 1
ATOM 2037 C CA . ARG A 1 254 ? 15.709 4.055 -18.429 1.00 96.31 254 ARG A CA 1
ATOM 2038 C C . ARG A 1 254 ? 14.840 2.819 -18.675 1.00 96.31 254 ARG A C 1
ATOM 2040 O O . ARG A 1 254 ? 14.892 2.239 -19.763 1.00 96.31 254 ARG A O 1
ATOM 2047 N N . ILE A 1 255 ? 14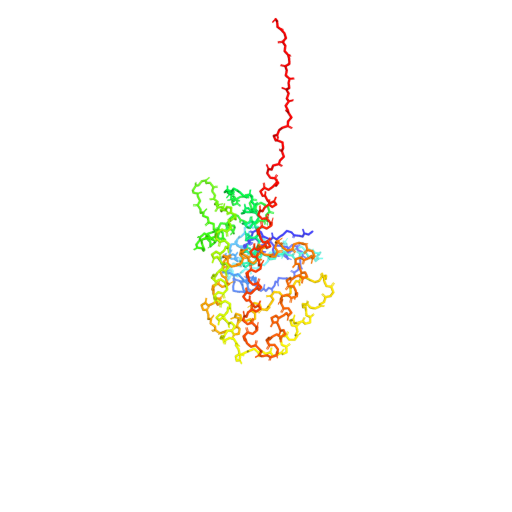.047 2.405 -17.685 1.00 97.50 255 ILE A N 1
ATOM 2048 C CA . ILE A 1 255 ? 13.121 1.273 -17.832 1.00 97.50 255 ILE A CA 1
ATOM 2049 C C . ILE A 1 255 ? 12.039 1.622 -18.860 1.00 97.50 255 ILE A C 1
ATOM 2051 O O . ILE A 1 255 ? 11.821 0.864 -19.806 1.00 97.50 255 ILE A O 1
ATOM 2055 N N . LEU A 1 256 ? 11.388 2.775 -18.705 1.00 97.12 256 LEU A N 1
ATOM 2056 C CA . LEU A 1 256 ? 10.299 3.241 -19.563 1.00 97.12 256 LEU A CA 1
ATOM 2057 C C . LEU A 1 256 ? 10.739 3.399 -21.020 1.00 97.12 256 LEU A C 1
ATOM 2059 O O . LEU A 1 256 ? 10.064 2.878 -21.907 1.00 97.12 256 LEU A O 1
ATOM 2063 N N . ASP A 1 257 ? 11.897 4.008 -21.273 1.00 97.75 257 ASP A N 1
ATOM 2064 C CA . ASP A 1 257 ? 12.471 4.138 -22.616 1.00 97.75 257 ASP A CA 1
ATOM 2065 C C . ASP A 1 257 ? 12.689 2.769 -23.271 1.00 97.75 257 ASP A C 1
ATOM 2067 O O . ASP A 1 257 ? 12.332 2.549 -24.435 1.00 97.75 257 ASP A O 1
ATOM 2071 N N . ALA A 1 258 ? 13.222 1.802 -22.517 1.00 98.19 258 ALA A N 1
ATOM 2072 C CA . ALA A 1 258 ? 13.416 0.446 -23.012 1.00 98.19 258 ALA A CA 1
ATOM 2073 C C . ALA A 1 258 ? 12.082 -0.265 -23.306 1.00 98.19 258 ALA A C 1
ATOM 2075 O O . ALA A 1 258 ? 11.985 -0.970 -24.316 1.00 98.19 258 ALA A O 1
ATOM 2076 N N . LEU A 1 259 ? 11.046 -0.063 -22.482 1.00 98.00 259 LEU A N 1
ATOM 2077 C CA . LEU A 1 259 ? 9.700 -0.606 -22.713 1.00 98.00 259 LEU A CA 1
ATOM 2078 C C . LEU A 1 259 ? 9.038 0.017 -23.950 1.00 98.00 259 LEU A C 1
ATOM 2080 O O . LEU A 1 259 ? 8.494 -0.704 -24.788 1.00 98.00 259 LEU A O 1
ATOM 2084 N N . ILE A 1 260 ? 9.131 1.339 -24.109 1.00 97.75 260 ILE A N 1
ATOM 2085 C CA . ILE A 1 260 ? 8.595 2.091 -25.254 1.00 97.75 260 ILE A CA 1
ATOM 2086 C C . ILE A 1 260 ? 9.280 1.654 -26.555 1.00 97.75 260 ILE A C 1
ATOM 2088 O O . ILE A 1 260 ? 8.615 1.486 -27.581 1.00 97.75 260 ILE A O 1
ATOM 2092 N N . ALA A 1 261 ? 10.593 1.421 -26.516 1.00 97.88 261 ALA A N 1
ATOM 2093 C CA . ALA A 1 261 ? 11.365 0.890 -27.637 1.00 97.88 261 ALA A CA 1
ATOM 2094 C C . ALA A 1 261 ? 11.197 -0.630 -27.839 1.00 97.88 261 ALA A C 1
ATOM 2096 O O . ALA A 1 261 ? 11.808 -1.191 -28.748 1.00 97.88 261 ALA A O 1
ATOM 2097 N N . ARG A 1 262 ? 10.408 -1.312 -26.992 1.00 97.31 262 ARG A N 1
ATOM 2098 C CA . ARG A 1 262 ? 10.242 -2.780 -26.966 1.00 97.31 262 ARG A CA 1
ATOM 2099 C C . ARG A 1 262 ? 11.568 -3.547 -26.875 1.00 97.31 262 ARG A C 1
ATOM 2101 O O . ARG A 1 262 ? 11.684 -4.683 -27.332 1.00 97.31 262 ARG A O 1
ATOM 2108 N N . ALA A 1 263 ? 12.579 -2.946 -26.256 1.00 98.31 263 ALA A N 1
ATOM 2109 C CA . ALA A 1 263 ? 13.884 -3.551 -26.046 1.00 98.31 263 ALA A CA 1
ATOM 2110 C C . ALA A 1 263 ? 13.883 -4.395 -24.763 1.00 98.31 263 ALA A C 1
ATOM 2112 O O . ALA A 1 263 ? 14.466 -4.016 -23.749 1.00 98.31 263 ALA A O 1
ATOM 2113 N N . TRP A 1 264 ? 13.217 -5.551 -24.807 1.00 97.56 264 TRP A N 1
ATOM 2114 C CA . TRP A 1 264 ? 12.893 -6.364 -23.626 1.00 97.56 264 TRP A CA 1
ATOM 2115 C C . TRP A 1 264 ? 14.096 -6.764 -22.771 1.00 97.56 264 TRP A C 1
ATOM 2117 O O . TRP A 1 264 ? 14.019 -6.690 -21.549 1.00 97.56 264 TRP A O 1
ATOM 2127 N N . THR A 1 265 ? 15.218 -7.137 -23.390 1.00 98.06 265 THR A N 1
ATOM 2128 C CA . THR A 1 265 ? 16.449 -7.472 -22.656 1.00 98.06 265 THR A CA 1
ATOM 2129 C C . THR A 1 265 ? 16.977 -6.269 -21.876 1.00 98.06 265 THR A C 1
ATOM 2131 O O . THR A 1 265 ? 17.339 -6.407 -20.711 1.00 98.06 265 THR A O 1
ATOM 2134 N N . ARG A 1 266 ? 16.950 -5.073 -22.484 1.00 98.19 266 ARG A N 1
ATOM 2135 C CA . ARG A 1 266 ? 17.353 -3.826 -21.815 1.00 98.19 266 ARG A CA 1
ATOM 2136 C C . ARG A 1 266 ? 16.382 -3.449 -20.701 1.00 98.19 266 ARG A C 1
ATOM 2138 O O . ARG A 1 266 ? 16.831 -3.083 -19.626 1.00 98.19 266 ARG A O 1
ATOM 2145 N N . ALA A 1 267 ? 15.075 -3.588 -20.928 1.00 98.25 267 ALA A N 1
ATOM 2146 C CA . ALA A 1 267 ? 14.063 -3.303 -19.911 1.00 98.25 267 ALA A CA 1
ATOM 2147 C C . ALA A 1 267 ? 14.206 -4.226 -18.691 1.00 98.25 267 ALA A C 1
ATOM 2149 O O . ALA A 1 267 ? 14.136 -3.763 -17.557 1.00 98.25 267 ALA A O 1
ATOM 2150 N N . ARG A 1 268 ? 14.464 -5.521 -18.923 1.00 98.31 268 ARG A N 1
ATOM 2151 C CA . ARG A 1 268 ? 14.700 -6.504 -17.860 1.00 98.31 268 ARG A CA 1
ATOM 2152 C C . ARG A 1 268 ? 15.938 -6.153 -17.034 1.00 98.31 268 ARG A C 1
ATOM 2154 O O . ARG A 1 268 ? 15.862 -6.166 -15.812 1.00 98.31 268 ARG A O 1
ATOM 2161 N N . LEU A 1 269 ? 17.050 -5.833 -17.700 1.00 98.25 269 LEU A N 1
ATOM 2162 C CA . LEU A 1 269 ? 18.292 -5.446 -17.031 1.00 98.25 269 LEU A CA 1
ATOM 2163 C C . LEU A 1 269 ? 18.107 -4.161 -16.214 1.00 98.25 269 LEU A C 1
ATOM 2165 O O . LEU A 1 269 ? 18.431 -4.143 -15.033 1.00 98.25 269 LEU A O 1
ATOM 2169 N N . ALA A 1 270 ? 17.509 -3.126 -16.809 1.00 97.94 270 ALA A N 1
ATOM 2170 C CA . ALA A 1 270 ? 17.257 -1.858 -16.130 1.00 97.94 270 ALA A CA 1
ATOM 2171 C C . ALA A 1 270 ? 16.342 -2.020 -14.902 1.00 97.94 270 ALA A C 1
ATOM 2173 O O . ALA A 1 270 ? 16.580 -1.389 -13.875 1.00 97.94 270 ALA A O 1
ATOM 2174 N N . LEU A 1 271 ? 15.321 -2.885 -14.980 1.00 97.50 271 LEU A N 1
ATOM 2175 C CA . LEU A 1 271 ? 14.437 -3.177 -13.848 1.00 97.50 271 LEU A CA 1
ATOM 2176 C C . LEU A 1 271 ? 15.174 -3.920 -12.723 1.00 97.50 271 LEU A C 1
ATOM 2178 O O . LEU A 1 271 ? 15.002 -3.574 -11.556 1.00 97.50 271 LEU A O 1
ATOM 2182 N N . ALA A 1 272 ? 16.017 -4.900 -13.059 1.00 97.56 272 ALA A N 1
ATOM 2183 C CA . ALA A 1 272 ? 16.833 -5.612 -12.075 1.00 97.56 272 ALA A CA 1
ATOM 2184 C C . ALA A 1 272 ? 17.815 -4.663 -11.365 1.00 97.56 272 ALA A C 1
ATOM 2186 O O . ALA A 1 272 ? 17.838 -4.609 -10.136 1.00 97.56 272 ALA A O 1
ATOM 2187 N N . GLU A 1 273 ? 18.553 -3.849 -12.128 1.00 95.94 273 GLU A N 1
ATOM 2188 C CA . GLU A 1 273 ? 19.476 -2.841 -11.590 1.00 95.94 273 GLU A CA 1
ATOM 2189 C C . GLU A 1 273 ? 18.763 -1.846 -10.667 1.00 95.94 273 GLU A C 1
ATOM 2191 O O . GLU A 1 273 ? 19.260 -1.544 -9.581 1.00 95.94 273 GLU A O 1
ATOM 2196 N N . HIS A 1 274 ? 17.582 -1.361 -11.068 1.00 94.00 274 HIS A N 1
ATOM 2197 C CA . HIS A 1 274 ? 16.767 -0.475 -10.242 1.00 94.00 274 HIS A CA 1
ATOM 2198 C C . HIS A 1 274 ? 16.430 -1.122 -8.893 1.00 94.00 274 HIS A C 1
ATOM 2200 O O . HIS A 1 274 ? 16.712 -0.527 -7.853 1.00 94.00 274 HIS A O 1
ATOM 2206 N N . ILE A 1 275 ? 15.887 -2.347 -8.891 1.00 94.12 275 ILE A N 1
ATOM 2207 C CA . ILE A 1 275 ? 15.493 -3.058 -7.662 1.00 94.12 275 ILE A CA 1
ATOM 2208 C C . ILE A 1 275 ? 16.708 -3.282 -6.752 1.00 94.12 275 ILE A C 1
ATOM 2210 O O . ILE A 1 275 ? 16.637 -3.007 -5.554 1.00 94.12 275 ILE A O 1
ATOM 2214 N N . GLN A 1 276 ? 17.837 -3.714 -7.315 1.00 92.69 276 GLN A N 1
ATOM 2215 C CA . GLN A 1 276 ? 19.069 -3.969 -6.564 1.00 92.69 276 GLN A CA 1
ATOM 2216 C C . GLN A 1 276 ? 19.669 -2.686 -5.974 1.00 92.69 276 GLN A C 1
ATOM 2218 O O . GLN A 1 276 ? 20.150 -2.683 -4.840 1.00 92.69 276 GLN A O 1
ATOM 2223 N N . SER A 1 277 ? 19.591 -1.562 -6.693 1.00 89.31 277 SER A N 1
ATOM 2224 C CA . SER A 1 277 ? 20.133 -0.281 -6.221 1.00 89.31 277 SER A CA 1
ATOM 2225 C C . SER A 1 277 ? 19.482 0.218 -4.922 1.00 89.31 277 SER A C 1
ATOM 2227 O O . SER A 1 277 ? 20.118 0.940 -4.145 1.00 89.31 277 SER A O 1
ATOM 2229 N N . GLN A 1 278 ? 18.247 -0.213 -4.638 1.00 86.69 278 GLN A N 1
ATOM 2230 C CA . GLN A 1 278 ? 17.516 0.181 -3.435 1.00 86.69 278 GLN A CA 1
ATOM 2231 C C . GLN A 1 278 ? 18.146 -0.369 -2.149 1.00 86.69 278 GLN A C 1
ATOM 2233 O O . GLN A 1 278 ? 17.993 0.239 -1.086 1.00 86.69 278 GLN A O 1
ATOM 2238 N N . GLU A 1 279 ? 18.918 -1.461 -2.232 1.00 87.62 279 GLU A N 1
ATOM 2239 C CA . GLU A 1 279 ? 19.678 -1.979 -1.091 1.00 87.62 279 GLU A CA 1
ATOM 2240 C C . GLU A 1 279 ? 20.650 -0.921 -0.554 1.00 87.62 279 GLU A C 1
ATOM 2242 O O . GLU A 1 279 ? 20.718 -0.675 0.652 1.00 87.62 279 GLU A O 1
ATOM 2247 N N . ARG A 1 280 ? 21.358 -0.233 -1.458 1.00 84.62 280 ARG A N 1
ATOM 2248 C CA . ARG A 1 280 ? 22.331 0.811 -1.113 1.00 84.62 280 ARG A CA 1
ATOM 2249 C C . ARG A 1 280 ? 21.664 2.006 -0.438 1.00 84.62 280 ARG A C 1
ATOM 2251 O O . ARG A 1 280 ? 22.215 2.564 0.512 1.00 84.62 280 ARG A O 1
ATOM 2258 N N . VAL A 1 281 ? 20.484 2.400 -0.918 1.00 80.62 281 VAL A N 1
ATOM 2259 C CA . VAL A 1 281 ? 19.712 3.518 -0.354 1.00 80.62 281 VAL A CA 1
ATOM 2260 C C . VAL A 1 281 ? 19.327 3.216 1.094 1.00 80.62 281 VAL A C 1
ATOM 2262 O O . VAL A 1 281 ? 19.620 4.015 1.986 1.00 80.62 281 VAL A O 1
ATOM 2265 N N . LEU A 1 282 ? 18.765 2.034 1.352 1.00 79.50 282 LEU A N 1
ATOM 2266 C CA . LEU A 1 282 ? 18.363 1.631 2.700 1.00 79.50 282 LEU A CA 1
ATOM 2267 C C . LEU A 1 282 ? 19.541 1.310 3.626 1.00 79.50 282 LEU A C 1
ATOM 2269 O O . LEU A 1 282 ? 19.466 1.594 4.822 1.00 79.50 282 LEU A O 1
ATOM 2273 N N . GLY A 1 283 ? 20.656 0.800 3.099 1.00 82.44 283 GLY A N 1
ATOM 2274 C CA . GLY A 1 283 ? 21.879 0.595 3.880 1.00 82.44 283 GLY A CA 1
ATOM 2275 C C . GLY A 1 283 ? 22.409 1.897 4.498 1.00 82.44 283 GLY A C 1
ATOM 2276 O O . GLY A 1 283 ? 22.817 1.916 5.664 1.00 82.44 283 GLY A O 1
ATOM 2277 N N . ARG A 1 284 ? 22.330 3.018 3.763 1.00 79.19 284 ARG A N 1
ATOM 2278 C CA . ARG A 1 284 ? 22.678 4.350 4.296 1.00 79.19 284 ARG A CA 1
ATOM 2279 C C . ARG A 1 284 ? 21.739 4.771 5.425 1.00 79.19 284 ARG A C 1
ATOM 2281 O O . ARG A 1 284 ? 22.213 5.250 6.454 1.00 79.19 284 ARG A O 1
ATOM 2288 N N . LEU A 1 285 ? 20.432 4.543 5.270 1.00 80.88 285 LEU A N 1
ATOM 2289 C CA . LEU A 1 285 ? 19.442 4.841 6.308 1.00 80.88 285 LEU A CA 1
ATOM 2290 C C . LEU A 1 285 ? 19.719 4.052 7.598 1.00 80.88 285 LEU A C 1
ATOM 2292 O O . LEU A 1 285 ? 19.735 4.644 8.676 1.00 80.88 285 LEU A O 1
ATOM 2296 N N . LEU A 1 286 ? 19.989 2.747 7.491 1.00 78.69 286 LEU A N 1
ATOM 2297 C CA . LEU A 1 286 ? 20.360 1.903 8.633 1.00 78.69 286 LEU A CA 1
ATOM 2298 C C . LEU A 1 286 ? 21.620 2.422 9.341 1.00 78.69 286 LEU A C 1
ATOM 2300 O O . LEU A 1 286 ? 21.623 2.581 10.560 1.00 78.69 286 LEU A O 1
ATOM 2304 N N . THR A 1 287 ? 22.649 2.793 8.575 1.00 79.62 287 THR A N 1
ATOM 2305 C CA . THR A 1 287 ? 23.889 3.367 9.129 1.00 79.62 287 THR A CA 1
ATOM 2306 C C . THR A 1 287 ? 23.629 4.670 9.893 1.00 79.62 287 THR A C 1
ATOM 2308 O O . THR A 1 287 ? 24.191 4.881 10.965 1.00 79.62 287 THR A O 1
ATOM 2311 N N . LEU A 1 288 ? 22.758 5.547 9.384 1.00 74.44 288 LEU A N 1
ATOM 2312 C CA . LEU A 1 288 ? 22.390 6.798 10.060 1.00 74.44 288 LEU A CA 1
ATOM 2313 C C . LEU A 1 288 ? 21.590 6.556 11.346 1.00 74.44 288 LEU A C 1
ATOM 2315 O O . LEU A 1 288 ? 21.800 7.247 12.347 1.00 74.44 288 LEU A O 1
ATOM 2319 N N . VAL A 1 289 ? 20.674 5.588 11.323 1.00 72.12 289 VAL A N 1
ATOM 2320 C CA . VAL A 1 289 ? 19.885 5.174 12.490 1.00 72.12 289 VAL A CA 1
ATOM 2321 C C . VAL A 1 289 ? 20.793 4.633 13.594 1.00 72.12 289 VAL A C 1
ATOM 2323 O O . VAL A 1 289 ? 20.632 5.007 14.757 1.00 72.12 289 VAL A O 1
ATOM 2326 N N . ASP A 1 290 ? 21.779 3.810 13.240 1.00 70.38 290 ASP A N 1
ATOM 2327 C CA . ASP A 1 290 ? 22.742 3.275 14.201 1.00 70.38 290 ASP A CA 1
ATOM 2328 C C . ASP A 1 290 ? 23.768 4.326 14.651 1.00 70.38 290 ASP A C 1
ATOM 2330 O O . ASP A 1 290 ? 24.121 4.378 15.829 1.00 70.38 290 ASP A O 1
ATOM 2334 N N . GLY A 1 291 ? 24.186 5.233 13.765 1.00 60.09 291 GLY A N 1
ATOM 2335 C CA . GLY A 1 291 ? 25.106 6.332 14.076 1.00 60.09 291 GLY A CA 1
ATOM 2336 C C . GLY A 1 291 ? 24.534 7.345 15.073 1.00 60.09 291 GLY A C 1
ATOM 2337 O O . GLY A 1 291 ? 25.246 7.799 15.969 1.00 60.09 291 GLY A O 1
ATOM 2338 N N . LYS A 1 292 ? 23.225 7.633 15.012 1.00 56.41 292 LYS A N 1
ATOM 2339 C CA . LYS A 1 292 ? 22.525 8.470 16.009 1.00 56.41 292 LYS A CA 1
ATOM 2340 C C . LYS A 1 292 ? 22.533 7.880 17.427 1.00 56.41 292 LYS A C 1
ATOM 2342 O O . LYS A 1 292 ? 22.241 8.607 18.374 1.00 56.41 292 LYS A O 1
ATOM 2347 N N . LYS A 1 293 ? 22.896 6.602 17.601 1.00 50.72 293 LYS A N 1
ATOM 2348 C CA . LYS A 1 293 ? 23.081 5.976 18.921 1.00 50.72 293 LYS A CA 1
ATOM 2349 C C . LYS A 1 293 ? 24.437 6.299 19.566 1.00 50.72 293 LYS A C 1
ATOM 2351 O O . LYS A 1 293 ? 24.601 6.006 20.746 1.00 50.72 293 LYS A O 1
ATOM 2356 N N . SER A 1 294 ? 25.394 6.896 18.844 1.00 41.31 294 SER A N 1
ATOM 2357 C CA . SER A 1 294 ? 26.714 7.252 19.391 1.00 41.31 294 SER A CA 1
ATOM 2358 C C . SER A 1 294 ? 26.937 8.767 19.489 1.00 41.31 294 SER A C 1
ATOM 2360 O O . SER A 1 294 ? 27.526 9.370 18.593 1.00 41.31 294 SER A O 1
ATOM 2362 N N . PRO A 1 295 ? 26.577 9.374 20.634 1.00 35.41 295 PRO A N 1
ATOM 2363 C CA . PRO A 1 295 ? 27.422 10.413 21.213 1.00 35.41 295 PRO A CA 1
ATOM 2364 C C . PRO A 1 295 ? 27.803 10.115 22.679 1.00 35.41 295 PRO A C 1
ATOM 2366 O O . PRO A 1 295 ? 26.983 9.723 23.500 1.00 35.41 295 PRO A O 1
ATOM 2369 N N . SER A 1 296 ? 29.083 10.360 22.983 1.00 38.44 296 SER A N 1
ATOM 2370 C CA . SER A 1 296 ? 29.775 10.342 24.286 1.00 38.44 296 SER A CA 1
ATOM 2371 C C . SER A 1 296 ? 30.116 8.985 24.934 1.00 38.44 296 SER A C 1
ATOM 2373 O O . SER A 1 296 ? 29.569 8.573 25.954 1.00 38.44 296 SER A O 1
ATOM 2375 N N . ARG A 1 297 ? 31.205 8.376 24.463 1.00 41.94 297 ARG A N 1
ATOM 2376 C CA . ARG A 1 297 ? 32.256 7.913 25.381 1.00 41.94 297 ARG A CA 1
ATOM 2377 C C . ARG A 1 297 ? 33.538 8.621 24.968 1.00 41.94 297 ARG A C 1
ATOM 2379 O O . ARG A 1 297 ? 33.864 8.573 23.790 1.00 41.94 297 ARG A O 1
ATOM 2386 N N . HIS A 1 298 ? 34.210 9.234 25.945 1.00 39.28 298 HIS A N 1
ATOM 2387 C CA . HIS A 1 298 ? 35.501 9.947 25.920 1.00 39.28 298 HIS A CA 1
ATOM 2388 C C . HIS A 1 298 ? 35.415 11.447 26.247 1.00 39.28 298 HIS A C 1
ATOM 2390 O O . HIS A 1 298 ? 35.630 12.306 25.403 1.00 39.28 298 HIS A O 1
ATOM 2396 N N . SER A 1 299 ? 35.290 11.752 27.539 1.00 34.31 299 SER A N 1
ATOM 2397 C CA . SER A 1 299 ? 36.238 12.676 28.162 1.00 34.31 299 SER A CA 1
ATOM 2398 C C . SER A 1 299 ? 36.838 11.988 29.391 1.00 34.31 299 SER A C 1
ATOM 2400 O O . SER A 1 299 ? 36.156 11.577 30.327 1.00 34.31 299 SER A O 1
ATOM 2402 N N . ARG A 1 300 ? 38.149 11.749 29.314 1.00 42.03 300 ARG A N 1
ATOM 2403 C CA . ARG A 1 300 ? 38.981 11.231 30.398 1.00 42.03 300 ARG A CA 1
ATOM 2404 C C . ARG A 1 300 ? 39.047 12.292 31.495 1.00 42.03 300 ARG A C 1
ATOM 2406 O O . ARG A 1 300 ? 39.728 13.297 31.321 1.00 42.03 300 ARG A O 1
ATOM 2413 N N . GLY A 1 301 ? 38.398 12.049 32.627 1.00 32.62 301 GLY A N 1
ATOM 2414 C CA . GLY A 1 301 ? 38.721 12.732 33.874 1.00 32.62 301 GLY A CA 1
ATOM 2415 C C . GLY A 1 301 ? 39.961 12.089 34.487 1.00 32.62 301 GLY A C 1
ATOM 2416 O O . GLY A 1 301 ? 39.858 11.066 35.156 1.00 32.62 301 GLY A O 1
ATOM 2417 N N . LYS A 1 302 ? 41.141 12.666 34.237 1.00 44.03 302 LYS A N 1
ATOM 2418 C CA . LYS A 1 302 ? 42.286 12.505 35.138 1.00 44.03 302 LYS A CA 1
ATOM 2419 C C . LYS A 1 302 ? 41.869 13.101 36.487 1.00 44.03 302 LYS A C 1
ATOM 2421 O O . LYS A 1 302 ? 41.607 14.296 36.541 1.00 44.03 302 LYS A O 1
ATOM 2426 N N . SER A 1 303 ? 41.835 12.302 37.550 1.00 36.41 303 SER A N 1
ATOM 2427 C CA . SER A 1 303 ? 41.877 12.821 38.918 1.00 36.41 303 SER A CA 1
ATOM 2428 C C . SER A 1 303 ? 43.205 12.398 39.521 1.00 36.41 303 SER A C 1
ATOM 2430 O O . SER A 1 303 ? 43.405 11.236 39.863 1.00 36.41 303 SER A O 1
ATOM 2432 N N . ALA A 1 304 ? 44.121 13.359 39.593 1.00 40.44 304 ALA A N 1
ATOM 2433 C CA . ALA A 1 304 ? 45.188 13.344 40.571 1.00 40.44 304 ALA A CA 1
ATOM 2434 C C . ALA A 1 304 ? 44.555 13.420 41.967 1.00 40.44 304 ALA A C 1
ATOM 2436 O O . ALA A 1 304 ? 43.639 14.213 42.160 1.00 40.44 304 ALA A O 1
ATOM 2437 N N . TYR A 1 305 ? 45.044 12.632 42.917 1.00 38.03 305 TYR A N 1
ATOM 2438 C CA . TYR A 1 305 ? 45.197 13.085 44.294 1.00 38.03 305 TYR A CA 1
ATOM 2439 C C . TYR A 1 305 ? 46.384 12.356 44.910 1.00 38.03 305 TYR A C 1
ATOM 2441 O O . TYR A 1 305 ? 46.465 11.130 44.893 1.00 38.03 305 TYR A O 1
ATOM 2449 N N . SER A 1 306 ? 47.324 13.169 45.376 1.00 40.91 306 SER A N 1
ATOM 2450 C CA . SER A 1 306 ? 48.479 12.797 46.170 1.00 40.91 306 SER A CA 1
ATOM 2451 C C . SER A 1 306 ? 48.061 12.271 47.539 1.00 40.91 306 SER A C 1
ATOM 2453 O O . SER A 1 306 ? 47.171 12.829 48.185 1.00 40.91 306 SER A O 1
ATOM 2455 N N . SER A 1 307 ? 48.813 11.302 48.036 1.00 45.94 307 SER A N 1
ATOM 2456 C CA . SER A 1 307 ? 49.425 11.360 49.365 1.00 45.94 307 SER A CA 1
ATOM 2457 C C . SER A 1 307 ? 50.825 10.779 49.245 1.00 45.94 307 SER A C 1
ATOM 2459 O O . SER A 1 307 ? 50.980 9.849 48.420 1.00 45.94 307 SER A O 1
#

Radius of gyration: 26.79 Å; chains: 1; bounding box: 98×41×77 Å

Foldseek 3Di:
DAAAAQDLLSQLQVQQLLCQQQLHDDPDFLDLVVSCVVLVHHSPSSVSSVVVCCVVVQWHQDPPPRGIDGDPVNGHYNDDGDRHHYPDDLVRVLLVVLLVLLVCLLLQAKDADDLVVVCVVNVYDSVSVVVSLVQCVVLVQWHQDPPRHIIRHHDDLVVVVVVLVVLLVLQLLLQVLLLVVDDLVVLVVLLVQLPPDLPDARDPVVSVNSNVSSVDVVSVVVCVGSVVSSVVSNLSVLQPDSVSRNVLSVLSNQLSVCSSVVVSVSNSVSSSCSSVVSSVSVVVSSVVSVVVVDDDDDDDDDDDDDD